Protein AF-A0A1R4GZW0-F1 (afdb_monomer)

Foldseek 3Di:
DPPVVVVVVVVPDPPPDDDDDDDDDDDPDDDDDDDPVPPPPDCPVPPPDPVPDVPPLPQQQADDPVLLVVLVVQCPDPDDDPQLVLLSVLSQCRHPDPNGVVDDLVVSCVVVVHDSVLSSVLSVCCRPPNDVPSRDPDDDDDPDDQQQDPVNLVVLVVVQPDQDPPPDPHDDLVNSQVVCCVVVVGVGDDSVSSVVSVVVVD

Solvent-accessible surface area (backbone atoms only — not comparable to full-atom values): 12896 Å² total; per-residue (Å²): 124,65,67,67,53,53,52,57,57,58,72,72,53,71,92,86,72,87,85,82,85,83,76,94,75,91,82,81,92,76,74,92,85,76,78,82,79,77,74,78,77,66,84,70,69,77,82,72,82,73,86,78,70,90,64,77,76,85,53,80,47,70,67,55,71,69,58,45,54,52,38,50,49,48,63,73,41,91,89,60,58,70,66,35,39,50,39,32,54,50,48,52,35,44,11,60,39,93,92,34,61,55,49,51,57,67,58,53,17,62,75,70,74,45,57,48,69,55,54,52,50,44,39,42,31,34,72,75,66,29,67,67,59,34,39,44,81,78,81,80,74,72,97,61,82,64,90,68,42,74,70,53,46,51,52,51,49,56,54,71,74,46,83,44,60,93,97,46,95,56,81,47,53,58,57,53,33,53,51,38,35,73,74,65,77,36,97,73,66,54,42,67,57,49,49,58,55,59,58,76,77,110

Organism: NCBI:txid360316

pLDDT: mean 75.37, std 20.47, range [31.28, 93.88]

Sequence (202 aa):
MHIELIRAVQALIPIGADVVCLGEGEFDGTSTQSLFKCRITAPINKFHVRDRLTMKKKYIVRLTEDERDYLDGIIHTGKVAAHKRLHAEILLKADISESGGKWQDGQISEAFGISTRTVERVRERLVQEGLEPALNRAKREPARSRVIDGEKEAHLIALACGDAPEGYSRWTLRMLGEHMVELGHVESVSHETIRRALKKTN

Radius of gyration: 34.76 Å; Cα contacts (8 Å, |Δi|>4): 136; chains: 1; bounding box: 49×50×115 Å

Structure (mmCIF, N/CA/C/O backbone):
data_AF-A0A1R4GZW0-F1
#
_entry.id   AF-A0A1R4GZW0-F1
#
loop_
_atom_site.group_PDB
_atom_site.id
_atom_site.type_symbol
_atom_site.label_atom_id
_atom_site.label_alt_id
_atom_site.label_comp_id
_atom_site.label_asym_id
_atom_site.label_entity_id
_atom_site.label_seq_id
_atom_site.pdbx_PDB_ins_code
_atom_site.Cartn_x
_atom_site.Cartn_y
_atom_site.Cartn_z
_atom_site.occupancy
_atom_site.B_iso_or_equiv
_atom_site.auth_seq_id
_atom_site.auth_comp_id
_atom_site.auth_asym_id
_atom_site.auth_atom_id
_atom_site.pdbx_PDB_model_num
ATOM 1 N N . MET A 1 1 ? 8.577 -36.766 -58.364 1.00 44.59 1 MET A N 1
ATOM 2 C CA . MET A 1 1 ? 9.423 -35.713 -57.754 1.00 44.59 1 MET A CA 1
ATOM 3 C C . MET A 1 1 ? 8.651 -34.536 -57.143 1.00 44.59 1 MET A C 1
ATOM 5 O O . MET A 1 1 ? 9.276 -33.725 -56.481 1.00 44.59 1 MET A O 1
ATOM 9 N N . HIS A 1 2 ? 7.322 -34.432 -57.300 1.00 47.38 2 HIS A N 1
ATOM 10 C CA . HIS A 1 2 ? 6.558 -33.279 -56.791 1.00 47.38 2 HIS A CA 1
ATOM 11 C C . HIS A 1 2 ? 6.147 -33.364 -55.306 1.00 47.38 2 HIS A C 1
ATOM 13 O O . HIS A 1 2 ? 6.138 -32.343 -54.629 1.00 47.38 2 HIS A O 1
ATOM 19 N N . ILE A 1 3 ? 5.852 -34.554 -54.768 1.00 49.50 3 ILE A N 1
ATOM 20 C CA . ILE A 1 3 ? 5.356 -34.699 -53.380 1.00 49.50 3 ILE A CA 1
ATOM 21 C C . ILE A 1 3 ? 6.449 -34.406 -52.338 1.00 49.50 3 ILE A C 1
ATOM 23 O O . ILE A 1 3 ? 6.180 -33.762 -51.327 1.00 49.50 3 ILE A O 1
ATOM 27 N N . GLU A 1 4 ? 7.690 -34.813 -52.609 1.00 48.44 4 GLU A N 1
ATOM 28 C CA . GLU A 1 4 ? 8.830 -34.576 -51.710 1.00 48.44 4 GLU A CA 1
ATOM 29 C C . GLU A 1 4 ? 9.204 -33.086 -51.626 1.00 48.44 4 GLU A C 1
ATOM 31 O O . GLU A 1 4 ? 9.576 -32.602 -50.560 1.00 48.44 4 GLU A O 1
ATOM 36 N N . LEU A 1 5 ? 9.012 -32.322 -52.710 1.00 53.41 5 LEU A N 1
ATOM 37 C CA . LEU A 1 5 ? 9.232 -30.873 -52.711 1.00 53.41 5 LEU A CA 1
ATOM 38 C C . LEU A 1 5 ? 8.146 -30.133 -51.909 1.00 53.41 5 LEU A C 1
ATOM 40 O O . LEU A 1 5 ? 8.447 -29.200 -51.171 1.00 53.41 5 LEU A O 1
ATOM 44 N N . ILE A 1 6 ? 6.889 -30.582 -52.004 1.00 55.78 6 ILE A N 1
ATOM 45 C CA . ILE A 1 6 ? 5.766 -30.010 -51.243 1.00 55.78 6 ILE A CA 1
ATOM 46 C C . ILE A 1 6 ? 5.943 -30.275 -49.739 1.00 55.78 6 ILE A C 1
ATOM 48 O O . ILE A 1 6 ? 5.760 -29.363 -48.932 1.00 55.78 6 ILE A O 1
ATOM 52 N N . ARG A 1 7 ? 6.386 -31.482 -49.358 1.00 55.00 7 ARG A N 1
ATOM 53 C CA . ARG A 1 7 ? 6.693 -31.820 -47.958 1.00 55.00 7 ARG A CA 1
ATOM 54 C C . ARG A 1 7 ? 7.879 -31.028 -47.400 1.00 55.00 7 ARG A C 1
ATOM 56 O O . ARG A 1 7 ? 7.817 -30.592 -46.253 1.00 55.00 7 ARG A O 1
ATOM 63 N N . ALA A 1 8 ? 8.919 -30.785 -48.201 1.00 57.62 8 ALA A N 1
ATOM 64 C CA . ALA A 1 8 ? 10.068 -29.973 -47.792 1.00 57.62 8 ALA A CA 1
ATOM 65 C C . ALA A 1 8 ? 9.703 -28.493 -47.569 1.00 57.62 8 ALA A C 1
ATOM 67 O O . ALA A 1 8 ? 10.204 -27.868 -46.637 1.00 57.62 8 ALA A O 1
ATOM 68 N N . VAL A 1 9 ? 8.793 -27.939 -48.378 1.00 59.38 9 VAL A N 1
ATOM 69 C CA . VAL A 1 9 ? 8.317 -26.554 -48.221 1.00 59.38 9 VAL A CA 1
ATOM 70 C C . VAL A 1 9 ? 7.373 -26.414 -47.021 1.00 59.38 9 VAL A C 1
ATOM 72 O O . VAL A 1 9 ? 7.478 -25.434 -46.290 1.00 59.38 9 VAL A O 1
ATOM 75 N N . GLN A 1 10 ? 6.515 -27.403 -46.746 1.00 54.16 10 GLN A N 1
ATOM 76 C CA . GLN A 1 10 ? 5.657 -27.406 -45.549 1.00 54.16 10 GLN A CA 1
ATOM 77 C C . GLN A 1 10 ? 6.447 -27.514 -44.232 1.00 54.16 10 GLN A C 1
ATOM 79 O O . GLN A 1 10 ? 6.000 -26.982 -43.220 1.00 54.16 10 GLN A O 1
ATOM 84 N N . ALA A 1 11 ? 7.634 -28.134 -44.239 1.00 59.44 11 ALA A N 1
ATOM 85 C CA . ALA A 1 11 ? 8.506 -28.244 -43.063 1.00 59.44 11 ALA A CA 1
ATOM 86 C C . ALA A 1 11 ? 9.214 -26.927 -42.669 1.00 59.44 11 ALA A C 1
ATOM 88 O O . ALA A 1 11 ? 9.739 -26.820 -41.563 1.00 59.44 11 ALA A O 1
ATOM 89 N N . LEU A 1 12 ? 9.224 -25.924 -43.556 1.00 56.62 12 LEU A N 1
ATOM 90 C CA . LEU A 1 12 ? 9.828 -24.600 -43.336 1.00 56.62 12 LEU A CA 1
ATOM 91 C C . LEU A 1 12 ? 8.811 -23.529 -42.895 1.00 56.62 12 LEU A C 1
ATOM 93 O O . LEU A 1 12 ? 9.183 -22.374 -42.687 1.00 56.62 12 LEU A O 1
ATOM 97 N N . ILE A 1 13 ? 7.535 -23.897 -42.740 1.00 53.75 13 ILE A N 1
ATOM 98 C CA . ILE A 1 13 ? 6.462 -23.001 -42.299 1.00 53.75 13 ILE A CA 1
ATOM 99 C C . ILE A 1 13 ? 6.294 -23.154 -40.776 1.00 53.75 13 ILE A C 1
ATOM 101 O O . ILE A 1 13 ? 6.096 -24.274 -40.303 1.00 53.75 13 ILE A O 1
ATOM 105 N N . PRO A 1 14 ? 6.366 -22.073 -39.973 1.00 47.56 14 PRO A N 1
ATOM 106 C CA . PRO A 1 14 ? 6.116 -22.166 -38.538 1.00 47.56 14 PRO A CA 1
ATOM 107 C C . PRO A 1 14 ? 4.677 -22.632 -38.271 1.00 47.56 14 PRO A C 1
ATOM 109 O O . PRO A 1 14 ? 3.733 -22.191 -38.928 1.00 47.56 14 PRO A O 1
ATOM 112 N N . ILE A 1 15 ? 4.520 -23.536 -37.299 1.00 48.75 15 ILE A N 1
ATOM 113 C CA . ILE A 1 15 ? 3.239 -24.153 -36.921 1.00 48.75 15 ILE A CA 1
ATOM 114 C C . ILE A 1 15 ? 2.211 -23.048 -36.612 1.00 48.75 15 ILE A C 1
ATOM 116 O O . ILE A 1 15 ? 2.401 -22.281 -35.669 1.00 48.75 15 ILE A O 1
ATOM 120 N N . GLY A 1 16 ? 1.133 -22.975 -37.408 1.00 52.47 16 GLY A N 1
ATOM 121 C CA . GLY A 1 16 ? 0.019 -22.028 -37.231 1.00 52.47 16 GLY A CA 1
ATOM 122 C C . GLY A 1 16 ? -0.302 -21.105 -38.418 1.00 52.47 16 GLY A C 1
ATOM 123 O O . GLY A 1 16 ? -1.161 -20.240 -38.274 1.00 52.47 16 GLY A O 1
ATOM 124 N N . ALA A 1 17 ? 0.360 -21.249 -39.571 1.00 44.84 17 ALA A N 1
ATOM 125 C CA . ALA A 1 17 ? 0.040 -20.477 -40.776 1.00 44.84 17 ALA A CA 1
ATOM 126 C C . ALA A 1 17 ? -0.894 -21.248 -41.730 1.00 44.84 17 ALA A C 1
ATOM 128 O O . ALA A 1 17 ? -0.539 -22.324 -42.209 1.00 44.84 17 ALA A O 1
ATOM 129 N N . ASP A 1 18 ? -2.056 -20.673 -42.050 1.00 40.06 18 ASP A N 1
ATOM 130 C CA . ASP A 1 18 ? -2.954 -21.191 -43.089 1.00 40.06 18 ASP A CA 1
ATOM 131 C C . ASP A 1 18 ? -2.454 -20.792 -44.487 1.00 40.06 18 ASP A C 1
ATOM 133 O O . ASP A 1 18 ? -2.328 -19.608 -44.813 1.00 40.06 18 ASP A O 1
ATOM 137 N N . VAL A 1 19 ? -2.177 -21.788 -45.334 1.00 46.16 19 VAL A N 1
ATOM 138 C CA . VAL A 1 19 ? -1.790 -21.592 -46.739 1.00 46.16 19 VAL A CA 1
ATOM 139 C C . VAL A 1 19 ? -3.031 -21.749 -47.614 1.00 46.16 19 VAL A C 1
ATOM 141 O O . VAL A 1 19 ? -3.503 -22.860 -47.842 1.00 46.16 19 VAL A O 1
ATOM 144 N N . VAL A 1 20 ? -3.562 -20.634 -48.121 1.00 43.12 20 VAL A N 1
ATOM 145 C CA . VAL A 1 20 ? -4.657 -20.641 -49.103 1.00 43.12 20 VAL A CA 1
ATOM 146 C C . VAL A 1 20 ? -4.058 -20.570 -50.509 1.00 43.12 20 VAL A C 1
ATOM 148 O O . VAL A 1 20 ? -3.551 -19.529 -50.927 1.00 43.12 20 VAL A O 1
ATOM 151 N N . CYS A 1 21 ? -4.112 -21.679 -51.249 1.00 42.91 21 CYS A N 1
ATOM 152 C CA . CYS A 1 21 ? -3.752 -21.725 -52.667 1.00 42.91 21 CYS A CA 1
ATOM 153 C C . CYS A 1 21 ? -4.942 -21.234 -53.510 1.00 42.91 21 CYS A C 1
ATOM 155 O O . CYS A 1 21 ? -5.982 -21.888 -53.538 1.00 42.91 21 CYS A O 1
ATOM 157 N N . LEU A 1 22 ? -4.811 -20.093 -54.194 1.00 35.56 22 LEU A N 1
ATOM 158 C CA . LEU A 1 22 ? -5.837 -19.597 -55.118 1.00 35.56 22 LEU A CA 1
ATOM 159 C C . LEU A 1 22 ? -5.540 -20.037 -56.562 1.00 35.56 22 LEU A C 1
ATOM 161 O O . LEU A 1 22 ? -4.594 -19.538 -57.163 1.00 35.56 22 LEU A O 1
ATOM 165 N N . GLY A 1 23 ? -6.412 -20.895 -57.105 1.00 37.62 23 GLY A N 1
ATOM 166 C CA . GLY A 1 23 ? -6.872 -20.846 -58.502 1.00 37.62 23 GLY A CA 1
ATOM 167 C C . GLY A 1 23 ? -6.100 -21.623 -59.577 1.00 37.62 23 GLY A C 1
ATOM 168 O O . GLY A 1 23 ? -5.117 -21.128 -60.113 1.00 37.62 23 GLY A O 1
ATOM 169 N N . GLU A 1 24 ? -6.643 -22.799 -59.912 1.00 47.53 24 GLU A N 1
ATOM 170 C CA . GLU A 1 24 ? -6.937 -23.357 -61.252 1.00 47.53 24 GLU A CA 1
ATOM 171 C C . GLU A 1 24 ? -6.193 -22.733 -62.461 1.00 47.53 24 GLU A C 1
ATOM 173 O O . GLU A 1 24 ? -6.631 -21.736 -63.036 1.00 47.53 24 GLU A O 1
ATOM 178 N N . GLY A 1 25 ? -5.100 -23.361 -62.901 1.00 40.06 25 GLY A N 1
ATOM 179 C CA . GLY A 1 25 ? -4.426 -23.032 -64.160 1.00 40.06 25 GLY A CA 1
ATOM 180 C C . GLY A 1 25 ? -3.478 -24.150 -64.595 1.00 40.06 25 GLY A C 1
ATOM 181 O O . GLY A 1 25 ? -2.558 -24.509 -63.862 1.00 40.06 25 GLY A O 1
ATOM 182 N N . GLU A 1 26 ? -3.738 -24.723 -65.768 1.00 42.97 26 GLU A N 1
ATOM 183 C CA . GLU A 1 26 ? -2.950 -25.778 -66.414 1.00 42.97 26 GLU A CA 1
ATOM 184 C C . GLU A 1 26 ? -1.593 -25.212 -66.885 1.00 42.97 26 GLU A C 1
ATOM 186 O O . GLU A 1 26 ? -1.539 -24.126 -67.457 1.00 42.97 26 GLU A O 1
ATOM 191 N N . PHE A 1 27 ? -0.492 -25.905 -66.564 1.00 39.59 27 PHE A N 1
ATOM 192 C CA . PHE A 1 27 ? 0.885 -25.403 -66.691 1.00 39.59 27 PHE A CA 1
ATOM 193 C C . PHE A 1 27 ? 1.633 -26.123 -67.825 1.00 39.59 27 PHE A C 1
ATOM 195 O O . PHE A 1 27 ? 2.105 -27.248 -67.661 1.00 39.59 27 PHE A O 1
ATOM 202 N N . ASP A 1 28 ? 1.775 -25.466 -68.973 1.00 40.00 28 ASP A N 1
ATOM 203 C CA . ASP A 1 28 ? 2.450 -25.937 -70.183 1.00 40.00 28 ASP A CA 1
ATOM 204 C C . ASP A 1 28 ? 3.934 -25.518 -70.219 1.00 40.00 28 ASP A C 1
ATOM 206 O O . ASP A 1 28 ? 4.371 -24.670 -70.988 1.00 40.00 28 ASP A O 1
ATOM 210 N N . GLY A 1 29 ? 4.727 -26.149 -69.348 1.00 47.94 29 GLY A N 1
ATOM 211 C CA . GLY A 1 29 ? 6.093 -26.644 -69.605 1.00 47.94 29 GLY A CA 1
ATOM 212 C C . GLY A 1 29 ? 7.240 -25.741 -70.101 1.00 47.94 29 GLY A C 1
ATOM 213 O O . GLY A 1 29 ? 8.376 -26.210 -70.078 1.00 47.94 29 GLY A O 1
ATOM 214 N N . THR A 1 30 ? 7.043 -24.494 -70.529 1.00 44.41 30 THR A N 1
ATOM 215 C CA . THR A 1 30 ? 8.100 -23.720 -71.213 1.00 44.41 30 THR A CA 1
ATOM 216 C C . THR A 1 30 ? 8.032 -22.226 -70.915 1.00 44.41 30 THR A C 1
ATOM 218 O O . THR A 1 30 ? 7.799 -21.413 -71.800 1.00 44.41 30 THR A O 1
ATOM 221 N N . SER A 1 31 ? 8.275 -21.832 -69.664 1.00 34.69 31 SER A N 1
ATOM 222 C CA . SER A 1 31 ? 8.788 -20.485 -69.377 1.00 34.69 31 SER A CA 1
ATOM 223 C C . SER A 1 31 ? 9.378 -20.412 -67.969 1.00 34.69 31 SER A C 1
ATOM 225 O O . SER A 1 31 ? 8.716 -20.096 -66.981 1.00 34.69 31 SER A O 1
ATOM 227 N N . THR A 1 32 ? 10.659 -20.747 -67.848 1.00 45.59 32 THR A N 1
ATOM 228 C CA . THR A 1 32 ? 11.466 -20.349 -66.694 1.00 45.59 32 THR A CA 1
ATOM 229 C C . THR A 1 32 ? 11.703 -18.846 -66.774 1.00 45.59 32 THR A C 1
ATOM 231 O O . THR A 1 32 ? 12.353 -18.398 -67.711 1.00 45.59 32 THR 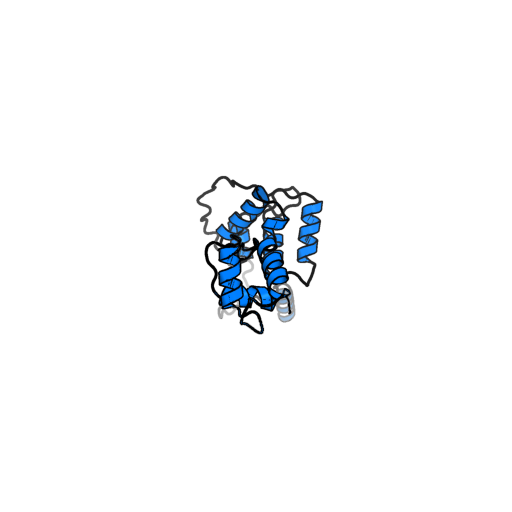A O 1
ATOM 234 N N . GLN A 1 33 ? 11.251 -18.118 -65.748 1.00 44.16 33 GLN A N 1
ATOM 235 C CA . GLN A 1 33 ? 11.415 -16.672 -65.502 1.00 44.16 33 GLN A CA 1
ATOM 236 C C . GLN A 1 33 ? 10.207 -15.797 -65.873 1.00 44.16 33 GLN A C 1
ATOM 238 O O . GLN A 1 33 ? 10.247 -14.964 -66.768 1.00 44.16 33 GLN A O 1
ATOM 243 N N . SER A 1 34 ? 9.156 -15.891 -65.059 1.00 34.88 34 SER A N 1
ATOM 244 C CA . SER A 1 34 ? 8.267 -14.756 -64.799 1.00 34.88 34 SER A CA 1
ATOM 245 C C . SER A 1 34 ? 7.711 -14.867 -63.379 1.00 34.88 34 SER A C 1
ATOM 247 O O . SER A 1 34 ? 6.684 -15.479 -63.120 1.00 34.88 34 SER A O 1
ATOM 249 N N . LEU A 1 35 ? 8.515 -14.361 -62.441 1.00 37.03 35 LEU A N 1
ATOM 250 C CA . LEU A 1 35 ? 8.145 -13.811 -61.136 1.00 37.03 35 LEU A CA 1
ATOM 251 C C . LEU A 1 35 ? 6.764 -14.229 -60.586 1.00 37.03 35 LEU A C 1
ATOM 253 O O . LEU A 1 35 ? 5.789 -13.484 -60.696 1.00 37.03 35 LEU A O 1
ATOM 257 N N . PHE A 1 36 ? 6.719 -15.347 -59.849 1.00 32.38 36 PHE A N 1
ATOM 258 C CA . PHE A 1 36 ? 5.750 -15.506 -58.765 1.00 32.38 36 PHE A CA 1
ATOM 259 C C . PHE A 1 36 ? 5.951 -14.333 -57.810 1.00 32.38 36 PHE A C 1
ATOM 261 O O . PHE A 1 36 ? 6.873 -14.304 -56.994 1.00 32.38 36 PHE A O 1
ATOM 268 N N . LYS A 1 37 ? 5.096 -13.324 -57.936 1.00 34.28 37 LYS A N 1
ATOM 269 C CA . LYS A 1 37 ? 5.017 -12.208 -57.004 1.00 34.28 37 LYS A CA 1
ATOM 270 C C . LYS A 1 37 ? 4.337 -12.738 -55.744 1.00 34.28 37 LYS A C 1
ATOM 272 O O . LYS A 1 37 ? 3.174 -12.453 -55.485 1.00 34.28 37 LYS A O 1
ATOM 277 N N . CYS A 1 38 ? 5.054 -13.571 -54.990 1.00 31.28 38 CYS A N 1
ATOM 278 C CA . CYS A 1 38 ? 4.623 -14.018 -53.679 1.00 31.28 38 CYS A CA 1
ATOM 279 C C . CYS A 1 38 ? 4.660 -12.792 -52.769 1.00 31.28 38 CYS A C 1
ATOM 281 O O . CYS A 1 38 ? 5.695 -12.396 -52.231 1.00 31.28 38 CYS A O 1
ATOM 283 N N . ARG A 1 39 ? 3.520 -12.110 -52.686 1.00 32.88 39 ARG A N 1
ATOM 284 C CA . ARG A 1 39 ? 3.308 -11.044 -51.726 1.00 32.88 39 ARG A CA 1
ATOM 285 C C . ARG A 1 39 ? 3.106 -11.741 -50.391 1.00 32.88 39 ARG A C 1
ATOM 287 O O . ARG A 1 39 ? 1.984 -12.062 -50.022 1.00 32.88 39 ARG A O 1
ATOM 294 N N . ILE A 1 40 ? 4.203 -11.980 -49.679 1.00 33.53 40 ILE A N 1
ATOM 295 C CA . ILE A 1 40 ? 4.153 -12.187 -48.237 1.00 33.53 40 ILE A CA 1
ATOM 296 C C . ILE A 1 40 ? 3.597 -10.877 -47.681 1.00 33.53 40 ILE A C 1
ATOM 298 O O . ILE A 1 40 ? 4.325 -9.912 -47.450 1.00 33.53 40 ILE A O 1
ATOM 302 N N . THR A 1 41 ? 2.277 -10.782 -47.547 1.00 39.56 41 THR A N 1
ATOM 303 C CA . THR A 1 41 ? 1.681 -9.791 -46.665 1.00 39.56 41 THR A CA 1
ATOM 304 C C . THR A 1 41 ? 2.003 -10.265 -45.264 1.00 39.56 41 THR A C 1
ATOM 306 O O . THR A 1 41 ? 1.235 -10.997 -44.646 1.00 39.56 41 THR A O 1
ATOM 309 N N . ALA A 1 42 ? 3.182 -9.876 -44.779 1.00 35.53 42 ALA A N 1
ATOM 310 C CA . ALA A 1 42 ? 3.422 -9.830 -43.354 1.00 35.53 42 ALA A CA 1
ATOM 311 C C . ALA A 1 42 ? 2.234 -9.089 -42.721 1.00 35.53 42 ALA A C 1
ATOM 313 O O . ALA A 1 42 ? 1.795 -8.073 -43.285 1.00 35.53 42 ALA A O 1
ATOM 314 N N . PRO A 1 43 ? 1.721 -9.507 -41.554 1.00 35.19 43 PRO A N 1
ATOM 315 C CA . PRO A 1 43 ? 1.104 -8.540 -40.679 1.00 35.19 43 PRO A CA 1
ATOM 316 C C . PRO A 1 43 ? 2.228 -7.578 -40.284 1.00 35.19 43 PRO A C 1
ATOM 318 O O . PRO A 1 43 ? 2.917 -7.752 -39.283 1.00 35.19 43 PRO A O 1
ATOM 321 N N . ILE A 1 44 ? 2.444 -6.558 -41.119 1.00 41.16 44 ILE A N 1
ATOM 322 C CA . ILE A 1 44 ? 2.976 -5.277 -40.686 1.00 41.16 44 ILE A CA 1
ATOM 323 C C . ILE A 1 44 ? 1.928 -4.827 -39.682 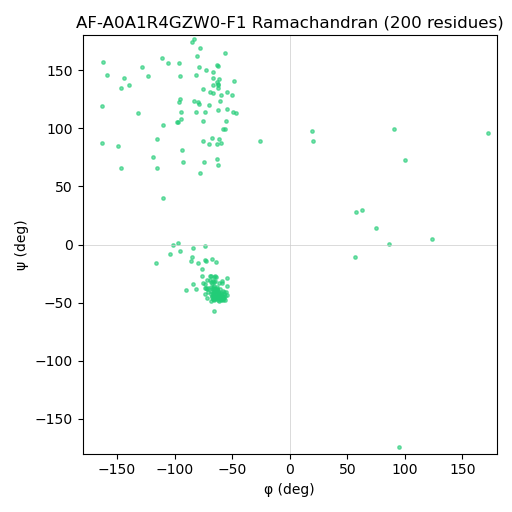1.00 41.16 44 ILE A C 1
ATOM 325 O O . ILE A 1 44 ? 0.910 -4.238 -40.053 1.00 41.16 44 ILE A O 1
ATOM 329 N N . ASN A 1 45 ? 2.123 -5.253 -38.432 1.00 39.59 45 ASN A N 1
ATOM 330 C CA . ASN A 1 45 ? 1.329 -4.831 -37.304 1.00 39.59 45 ASN A CA 1
ATOM 331 C C . ASN A 1 45 ? 1.307 -3.314 -37.416 1.00 39.59 45 ASN A C 1
ATOM 333 O O . ASN A 1 45 ? 2.374 -2.697 -37.475 1.00 39.59 45 ASN A O 1
ATOM 337 N N . LYS A 1 46 ? 0.118 -2.762 -37.678 1.00 36.81 46 LYS A N 1
ATOM 338 C CA . LYS A 1 46 ? -0.050 -1.391 -38.148 1.00 36.81 46 LYS A CA 1
ATOM 339 C C . LYS A 1 46 ? 0.587 -0.486 -37.114 1.00 36.81 46 LYS A C 1
ATOM 341 O O . LYS A 1 46 ? -0.013 -0.154 -36.099 1.00 36.81 46 LYS A O 1
ATOM 346 N N . PHE A 1 47 ? 1.803 -0.077 -37.442 1.00 39.34 47 PHE A N 1
ATOM 347 C CA . PHE A 1 47 ? 2.545 1.010 -36.861 1.00 39.34 47 PHE A CA 1
ATOM 348 C C . PHE A 1 47 ? 1.743 2.276 -37.167 1.00 39.34 47 PHE A C 1
ATOM 350 O O . PHE A 1 47 ? 2.045 3.037 -38.081 1.00 39.34 47 PHE A O 1
ATOM 357 N N . HIS A 1 48 ? 0.626 2.458 -36.465 1.00 38.47 48 HIS A N 1
ATOM 358 C CA . HIS A 1 48 ? -0.087 3.714 -36.446 1.00 38.47 48 HIS A CA 1
ATOM 359 C C . HIS A 1 48 ? 0.426 4.481 -35.244 1.00 38.47 48 HIS A C 1
ATOM 361 O O . HIS A 1 48 ? -0.149 4.483 -34.159 1.00 38.47 48 HIS A O 1
ATOM 367 N N . VAL A 1 49 ? 1.580 5.088 -35.507 1.00 40.34 49 VAL A N 1
ATOM 368 C CA . VAL A 1 49 ? 2.142 6.280 -34.887 1.00 40.34 49 VAL A CA 1
ATOM 369 C C . VAL A 1 49 ? 1.030 7.167 -34.315 1.00 40.34 49 VAL A C 1
ATOM 371 O O . VAL A 1 49 ? 0.518 8.083 -34.954 1.00 40.34 49 VAL A O 1
ATOM 374 N N . ARG A 1 50 ? 0.673 6.906 -33.061 1.00 37.66 50 ARG A N 1
ATOM 375 C CA . ARG A 1 50 ? 0.292 7.947 -32.109 1.00 37.66 50 ARG A CA 1
ATOM 376 C C . ARG A 1 50 ? 1.378 8.072 -31.054 1.00 37.66 50 ARG A C 1
ATOM 378 O O . ARG A 1 50 ? 1.099 8.332 -29.893 1.00 37.66 50 ARG A O 1
ATOM 385 N N . ASP A 1 51 ? 2.629 7.988 -31.494 1.00 46.03 51 ASP A N 1
ATOM 386 C CA . ASP A 1 51 ? 3.738 8.615 -30.787 1.00 46.03 51 ASP A CA 1
ATOM 387 C C . ASP A 1 51 ? 3.702 10.119 -31.107 1.00 46.03 51 ASP A C 1
ATOM 389 O O . ASP A 1 51 ? 4.536 10.694 -31.801 1.00 46.03 51 ASP A O 1
ATOM 393 N N . ARG A 1 52 ? 2.599 10.756 -30.710 1.00 42.28 52 ARG A N 1
ATOM 394 C CA . ARG A 1 52 ? 2.462 12.206 -30.696 1.00 42.28 52 ARG A CA 1
ATOM 395 C C . ARG A 1 52 ? 2.209 12.576 -29.257 1.00 42.28 52 ARG A C 1
ATOM 397 O O . ARG A 1 52 ? 1.075 12.801 -28.858 1.00 42.28 52 ARG A O 1
ATOM 404 N N . LEU A 1 53 ? 3.296 12.513 -28.505 1.00 46.03 53 LEU A N 1
ATOM 405 C CA . LEU A 1 53 ? 3.766 13.495 -27.542 1.00 46.03 53 LEU A CA 1
ATOM 406 C C . LEU A 1 53 ? 4.945 12.810 -26.850 1.00 46.03 53 LEU A C 1
ATOM 408 O O . LEU A 1 53 ? 4.763 12.065 -25.891 1.00 46.03 53 LEU A O 1
ATOM 412 N N . THR A 1 54 ? 6.162 13.084 -27.320 1.00 50.72 54 THR A N 1
ATOM 413 C CA . THR A 1 54 ? 7.380 12.951 -26.514 1.00 50.72 54 THR A CA 1
ATOM 414 C C . THR A 1 54 ? 7.274 13.924 -25.338 1.00 50.72 54 THR A C 1
ATOM 416 O O . THR A 1 54 ? 7.948 14.950 -25.270 1.00 50.72 54 THR A O 1
ATOM 419 N N . MET A 1 55 ? 6.355 13.638 -24.419 1.00 55.41 55 MET A N 1
ATOM 420 C CA . MET A 1 55 ? 6.333 14.215 -23.096 1.00 55.41 55 MET A CA 1
ATOM 421 C C . MET A 1 55 ? 7.626 13.747 -22.461 1.00 55.41 55 MET A C 1
ATOM 423 O O . MET A 1 55 ? 7.861 12.547 -22.311 1.00 55.41 55 MET A O 1
ATOM 427 N N . LYS A 1 56 ? 8.505 14.702 -22.159 1.00 60.12 56 LYS A N 1
ATOM 428 C CA . LYS A 1 56 ? 9.751 14.441 -21.450 1.00 60.12 56 LYS A CA 1
ATOM 429 C C . LYS A 1 56 ? 9.420 13.550 -20.252 1.00 60.12 56 LYS A C 1
ATOM 431 O O . LYS A 1 56 ? 8.683 13.964 -19.357 1.00 60.12 56 LYS A O 1
ATOM 436 N N . LYS A 1 57 ? 9.911 12.307 -20.279 1.00 66.88 57 LYS A N 1
ATOM 437 C CA . LYS A 1 57 ? 9.684 11.312 -19.226 1.00 66.88 57 LYS A CA 1
ATOM 438 C C . LYS A 1 57 ? 10.137 11.927 -17.896 1.00 66.88 57 LYS A C 1
ATOM 440 O O . LYS A 1 57 ? 11.333 12.076 -17.674 1.00 66.88 57 LYS A O 1
ATOM 445 N N . LYS A 1 58 ? 9.185 12.307 -17.035 1.00 74.38 58 LYS A N 1
ATOM 446 C CA . LYS A 1 58 ? 9.478 12.982 -15.758 1.00 74.38 58 LYS A CA 1
ATOM 447 C C . LYS A 1 58 ? 10.186 12.049 -14.766 1.00 74.38 58 LYS A C 1
ATOM 449 O O . LYS A 1 58 ? 11.075 12.492 -14.054 1.00 74.38 58 LYS A O 1
ATOM 454 N N . TYR A 1 59 ? 9.822 10.764 -14.762 1.00 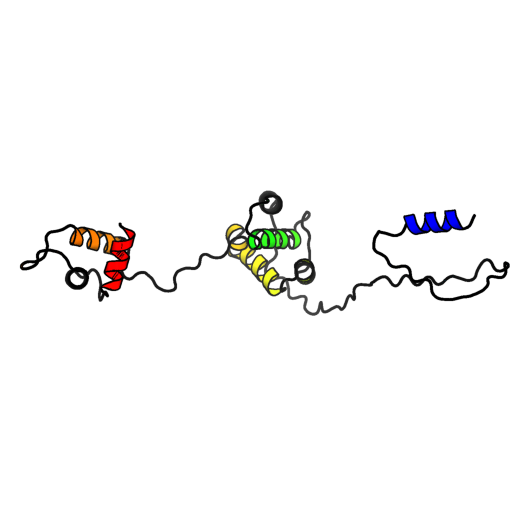82.50 59 TYR A N 1
ATOM 455 C CA . TYR A 1 59 ? 10.305 9.765 -13.800 1.00 82.50 59 TYR A CA 1
ATOM 456 C C . TYR A 1 59 ? 11.139 8.680 -14.490 1.00 82.50 59 TYR A C 1
ATOM 458 O O . TYR A 1 59 ? 10.591 7.707 -15.001 1.00 82.50 59 TYR A O 1
ATOM 466 N N . ILE A 1 60 ? 12.456 8.855 -14.582 1.00 84.31 60 ILE A N 1
ATOM 467 C CA . ILE A 1 60 ? 13.359 7.892 -15.236 1.00 84.31 60 ILE A CA 1
ATOM 468 C C . ILE A 1 60 ? 13.653 6.735 -14.274 1.00 84.31 60 ILE A C 1
ATOM 470 O O . ILE A 1 60 ? 14.147 6.968 -13.178 1.00 84.31 60 ILE A O 1
ATOM 474 N N . VAL A 1 61 ? 13.359 5.503 -14.698 1.00 86.44 61 VAL A N 1
ATOM 475 C CA . VAL A 1 61 ? 13.692 4.291 -13.938 1.00 86.44 61 VAL A CA 1
ATOM 476 C C . VAL A 1 61 ? 15.135 3.906 -14.231 1.00 86.44 61 VAL A C 1
ATOM 478 O O . VAL A 1 61 ? 15.508 3.733 -15.395 1.00 86.44 61 VAL A O 1
ATOM 481 N N . ARG A 1 62 ? 15.934 3.803 -13.172 1.00 89.12 62 ARG A N 1
ATOM 482 C CA . ARG A 1 62 ? 17.278 3.228 -13.180 1.00 89.12 62 ARG A CA 1
ATOM 483 C C . ARG A 1 62 ? 17.341 2.257 -12.018 1.00 89.12 62 ARG A C 1
ATOM 485 O O . ARG A 1 62 ? 17.233 2.709 -10.884 1.00 89.12 62 ARG A O 1
ATOM 492 N N . LEU A 1 63 ? 17.458 0.974 -12.322 1.00 88.50 63 LEU A N 1
ATOM 493 C CA . LEU A 1 63 ? 17.592 -0.069 -11.310 1.00 88.50 63 LEU A CA 1
ATOM 494 C C . LEU A 1 63 ? 19.068 -0.401 -11.092 1.00 88.50 63 LEU A C 1
ATOM 496 O O . LEU A 1 63 ? 19.855 -0.368 -12.045 1.00 88.50 63 LEU A O 1
ATOM 500 N N . THR A 1 64 ? 19.438 -0.725 -9.856 1.00 89.94 64 THR A N 1
ATOM 501 C CA . THR A 1 64 ? 20.728 -1.366 -9.559 1.00 89.94 64 THR A CA 1
ATOM 502 C C . THR A 1 64 ? 20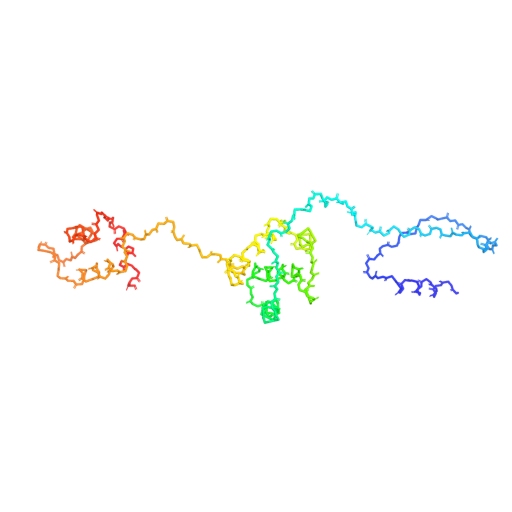.684 -2.863 -9.896 1.00 89.94 64 THR A C 1
ATOM 504 O O . THR A 1 64 ? 19.618 -3.420 -10.170 1.00 89.94 64 THR A O 1
ATOM 507 N N . GLU A 1 65 ? 21.846 -3.524 -9.891 1.00 88.94 65 GLU A N 1
ATOM 508 C CA . GLU A 1 65 ? 21.944 -4.985 -10.055 1.00 88.94 65 GLU A CA 1
ATOM 509 C C . GLU A 1 65 ? 21.135 -5.712 -8.962 1.00 88.94 65 GLU A C 1
ATOM 511 O O . GLU A 1 65 ? 20.275 -6.529 -9.273 1.00 88.94 65 GLU A O 1
ATOM 516 N N . ASP A 1 66 ? 21.302 -5.313 -7.695 1.00 89.81 66 ASP A N 1
ATOM 517 C CA . ASP A 1 66 ? 20.598 -5.923 -6.556 1.00 89.81 66 ASP A CA 1
ATOM 518 C C . ASP A 1 66 ? 19.068 -5.772 -6.657 1.00 89.81 66 ASP A C 1
ATOM 520 O O . ASP A 1 66 ? 18.307 -6.700 -6.371 1.00 89.81 66 ASP A O 1
ATOM 524 N N . GLU A 1 67 ? 18.590 -4.593 -7.072 1.00 90.19 67 GLU A N 1
ATOM 525 C CA . GLU A 1 67 ? 17.156 -4.336 -7.245 1.00 90.19 67 GLU A CA 1
ATOM 526 C C . GLU A 1 67 ? 16.572 -5.187 -8.371 1.00 90.19 67 GLU A C 1
ATOM 528 O O . GLU A 1 67 ? 15.450 -5.684 -8.270 1.00 90.19 67 GLU A O 1
ATOM 533 N N . ARG A 1 68 ? 17.334 -5.371 -9.448 1.00 90.44 68 ARG A N 1
ATOM 534 C CA . ARG A 1 68 ? 16.950 -6.216 -10.572 1.00 90.44 68 ARG A CA 1
ATOM 535 C C . ARG A 1 68 ? 16.866 -7.678 -10.167 1.00 90.44 68 ARG A C 1
ATOM 537 O O . ARG A 1 68 ? 15.854 -8.300 -10.479 1.00 90.44 68 ARG A O 1
ATOM 544 N N . ASP A 1 69 ? 17.865 -8.198 -9.465 1.00 91.50 69 ASP A N 1
ATOM 545 C CA . ASP A 1 69 ? 17.869 -9.583 -8.988 1.00 91.50 69 ASP A CA 1
ATOM 546 C C . ASP A 1 69 ? 16.690 -9.844 -8.047 1.00 91.50 69 ASP A C 1
ATOM 548 O O . ASP A 1 69 ? 16.022 -10.876 -8.129 1.00 91.50 69 ASP A O 1
ATOM 552 N N . TYR A 1 70 ? 16.353 -8.867 -7.202 1.00 91.94 70 TYR A N 1
ATOM 553 C CA . TYR A 1 70 ? 15.160 -8.936 -6.365 1.00 91.94 70 TYR A CA 1
ATOM 554 C C . TYR A 1 70 ? 13.861 -8.993 -7.188 1.00 91.94 70 TYR A C 1
ATOM 556 O O . TYR 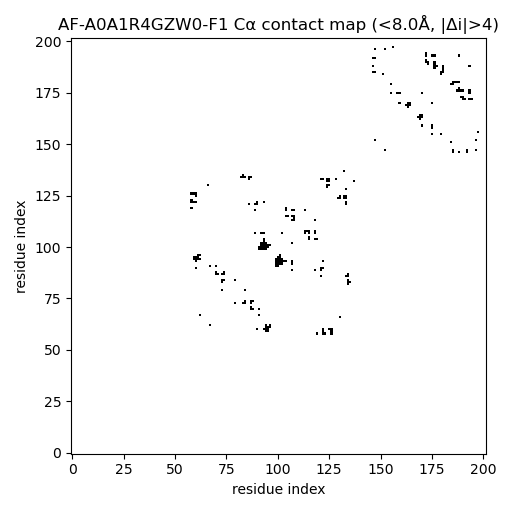A 1 70 ? 12.989 -9.826 -6.918 1.00 91.94 70 TYR A O 1
ATOM 564 N N . LEU A 1 71 ? 13.715 -8.139 -8.208 1.00 92.25 71 LEU A N 1
ATOM 565 C CA . LEU A 1 71 ? 12.545 -8.152 -9.094 1.00 92.25 71 LEU A CA 1
ATOM 566 C C . LEU A 1 71 ? 12.447 -9.446 -9.907 1.00 92.25 71 LEU A C 1
ATOM 568 O O . LEU A 1 71 ? 11.352 -9.988 -10.071 1.00 92.25 71 LEU A O 1
ATOM 572 N N . ASP A 1 72 ? 13.575 -9.955 -10.387 1.00 91.50 72 ASP A N 1
ATOM 573 C CA . ASP A 1 72 ? 13.653 -11.210 -11.125 1.00 91.50 72 ASP A CA 1
ATOM 574 C C . ASP A 1 72 ? 13.288 -12.400 -10.223 1.00 91.50 72 ASP A C 1
ATOM 576 O O . ASP A 1 72 ? 12.467 -13.246 -10.592 1.00 91.50 72 ASP A O 1
ATOM 580 N N . GLY A 1 73 ? 13.755 -12.390 -8.972 1.00 92.00 73 GLY A N 1
ATOM 581 C CA . GLY A 1 73 ? 13.349 -13.345 -7.945 1.00 92.00 73 GLY A CA 1
ATOM 582 C C . GLY A 1 73 ? 11.837 -13.347 -7.697 1.00 92.00 73 GLY A C 1
ATOM 583 O O . GLY A 1 73 ? 11.232 -14.415 -7.567 1.00 92.00 73 GLY A O 1
ATOM 584 N N . ILE A 1 74 ? 11.184 -12.178 -7.697 1.00 91.19 74 ILE A N 1
ATOM 585 C CA . ILE A 1 74 ? 9.717 -12.071 -7.569 1.00 91.19 74 ILE A CA 1
ATOM 586 C C . ILE A 1 74 ? 9.001 -12.738 -8.749 1.00 91.19 74 ILE A C 1
ATOM 588 O O . ILE A 1 74 ? 7.972 -13.383 -8.544 1.00 91.19 74 ILE A O 1
ATOM 592 N N . ILE A 1 75 ? 9.518 -12.594 -9.971 1.00 90.31 75 ILE A N 1
ATOM 593 C CA . ILE A 1 75 ? 8.901 -13.149 -11.186 1.00 90.31 75 ILE A CA 1
ATOM 594 C C . ILE A 1 75 ? 9.020 -14.674 -11.219 1.00 90.31 75 ILE A C 1
ATOM 596 O O . ILE A 1 75 ? 8.052 -15.360 -11.563 1.00 90.31 75 ILE A O 1
ATOM 600 N N . HIS A 1 76 ? 10.179 -15.200 -10.822 1.00 89.00 76 HIS A N 1
ATOM 601 C CA . HIS A 1 76 ? 10.444 -16.638 -10.766 1.00 89.00 76 HIS A CA 1
ATOM 602 C C . HIS A 1 76 ? 9.779 -17.323 -9.564 1.00 89.00 76 HIS A C 1
ATOM 604 O O . HIS A 1 76 ? 9.521 -18.529 -9.589 1.00 89.00 76 HIS A O 1
ATOM 610 N N . THR A 1 77 ? 9.427 -16.567 -8.522 1.00 89.12 77 THR A N 1
ATOM 611 C CA . THR A 1 77 ? 8.692 -17.094 -7.371 1.00 89.12 77 THR A CA 1
ATOM 612 C C . THR A 1 77 ? 7.226 -17.347 -7.736 1.00 89.12 77 THR A C 1
ATOM 614 O O . THR A 1 77 ? 6.439 -16.428 -7.946 1.00 89.12 77 THR A O 1
ATOM 617 N N . GLY A 1 78 ? 6.801 -18.614 -7.735 1.00 79.31 78 GLY A N 1
ATOM 618 C CA . GLY A 1 78 ? 5.436 -18.999 -8.126 1.00 79.31 78 GLY A CA 1
ATOM 619 C C . GLY A 1 78 ? 4.306 -18.547 -7.182 1.00 79.31 78 GLY A C 1
ATOM 620 O O . GLY A 1 78 ? 3.138 -18.625 -7.554 1.00 79.31 78 GLY A O 1
ATOM 621 N N . LYS A 1 79 ? 4.615 -18.075 -5.966 1.00 86.81 79 LYS A N 1
ATOM 622 C CA . LYS A 1 79 ? 3.630 -17.665 -4.944 1.00 86.81 79 LYS A CA 1
ATOM 623 C C . LYS A 1 79 ? 3.711 -16.165 -4.640 1.00 86.81 79 LYS A C 1
ATOM 625 O O . LYS A 1 79 ? 4.060 -15.772 -3.530 1.00 86.81 79 LYS A O 1
ATOM 630 N N . VAL A 1 80 ? 3.373 -15.322 -5.613 1.00 89.44 80 VAL A N 1
ATOM 631 C CA . VAL A 1 80 ? 3.315 -13.859 -5.443 1.00 89.44 80 VAL A CA 1
ATOM 632 C C . VAL A 1 80 ? 1.979 -13.296 -5.921 1.00 89.44 80 VAL A C 1
ATOM 634 O O . VAL A 1 80 ? 1.316 -13.864 -6.788 1.00 89.44 80 VAL A O 1
ATOM 637 N N . ALA A 1 81 ? 1.562 -12.164 -5.352 1.00 90.06 81 ALA A N 1
ATOM 638 C CA . ALA A 1 81 ? 0.358 -11.477 -5.807 1.00 90.06 81 ALA A CA 1
ATOM 639 C C . ALA A 1 81 ? 0.516 -11.019 -7.268 1.00 90.06 81 ALA A C 1
ATOM 641 O O . ALA A 1 81 ? 1.544 -10.448 -7.631 1.00 90.06 81 ALA A O 1
ATOM 642 N N . ALA A 1 82 ? -0.526 -11.196 -8.088 1.00 90.38 82 ALA A N 1
ATOM 643 C CA . ALA A 1 82 ? -0.474 -10.890 -9.522 1.00 90.38 82 ALA A CA 1
ATOM 644 C C . ALA A 1 82 ? -0.049 -9.440 -9.823 1.00 90.38 82 ALA A C 1
ATOM 646 O O . ALA A 1 82 ? 0.774 -9.210 -10.702 1.00 90.38 82 ALA A O 1
ATOM 647 N N . HIS A 1 83 ? -0.541 -8.462 -9.051 1.00 90.38 83 HIS A N 1
ATOM 648 C CA . HIS A 1 83 ? -0.147 -7.058 -9.225 1.00 90.38 83 HIS A CA 1
ATOM 649 C C . HIS A 1 83 ? 1.332 -6.815 -8.901 1.00 90.38 83 HIS A C 1
ATOM 651 O O . HIS A 1 83 ? 1.969 -6.005 -9.563 1.00 90.38 83 HIS A O 1
ATOM 657 N N . LYS A 1 84 ? 1.882 -7.526 -7.907 1.00 92.25 84 LYS A N 1
ATOM 658 C CA . LYS A 1 84 ? 3.282 -7.389 -7.495 1.00 92.25 84 LYS A CA 1
ATOM 659 C C . LYS A 1 84 ? 4.210 -7.903 -8.593 1.00 92.25 84 LYS A C 1
ATOM 661 O O . LYS A 1 84 ? 5.162 -7.220 -8.952 1.00 92.25 84 LYS A O 1
ATOM 666 N N . ARG A 1 85 ? 3.873 -9.055 -9.181 1.00 93.25 85 ARG A N 1
ATOM 667 C CA . ARG A 1 85 ? 4.582 -9.602 -10.345 1.00 93.25 85 ARG A CA 1
ATOM 668 C C . ARG A 1 85 ? 4.489 -8.677 -11.557 1.00 93.25 85 ARG A C 1
ATOM 670 O O . ARG A 1 85 ? 5.512 -8.349 -12.141 1.00 93.25 85 ARG A O 1
ATOM 677 N N . LEU A 1 86 ? 3.289 -8.194 -11.876 1.00 92.56 86 LEU A N 1
ATOM 678 C CA . LEU A 1 86 ? 3.078 -7.257 -12.979 1.00 92.56 86 LEU A CA 1
ATOM 679 C C . LEU A 1 86 ? 3.909 -5.976 -12.805 1.00 92.56 86 LEU A C 1
ATOM 681 O O . LEU A 1 86 ? 4.532 -5.506 -13.749 1.00 92.56 86 LEU A O 1
ATOM 685 N N . HIS A 1 87 ? 3.934 -5.398 -11.602 1.00 93.88 87 HIS A N 1
ATOM 686 C CA . HIS A 1 87 ? 4.733 -4.202 -11.333 1.00 93.88 87 HIS A CA 1
ATOM 687 C C . HIS A 1 87 ? 6.233 -4.479 -11.476 1.00 93.88 87 HIS A C 1
ATOM 689 O O . HIS A 1 87 ? 6.935 -3.649 -12.048 1.00 93.88 87 HIS A O 1
ATOM 695 N N . ALA A 1 88 ? 6.714 -5.643 -11.029 1.00 93.69 88 ALA A N 1
ATOM 696 C CA . ALA A 1 88 ? 8.100 -6.054 -11.238 1.00 93.69 88 ALA A CA 1
ATOM 697 C C . ALA A 1 88 ? 8.444 -6.166 -12.734 1.00 93.69 88 ALA A C 1
ATOM 699 O O . ALA A 1 88 ? 9.433 -5.590 -13.185 1.00 93.69 88 ALA A O 1
ATOM 700 N N . GLU A 1 89 ? 7.585 -6.813 -13.523 1.00 92.94 89 GLU A N 1
ATOM 701 C CA . GLU A 1 89 ? 7.754 -6.947 -14.975 1.00 92.94 89 GLU A CA 1
ATOM 702 C C . GLU A 1 89 ? 7.748 -5.577 -15.680 1.00 92.94 89 GLU A C 1
ATOM 704 O O . GLU A 1 89 ? 8.605 -5.309 -16.525 1.00 92.94 89 GLU A O 1
ATOM 709 N N . ILE A 1 90 ? 6.843 -4.670 -15.293 1.00 93.19 90 ILE A N 1
ATOM 710 C CA . ILE A 1 90 ? 6.806 -3.290 -15.803 1.00 93.19 90 ILE A CA 1
ATOM 711 C C . ILE A 1 90 ? 8.125 -2.568 -15.514 1.00 93.19 90 ILE A C 1
ATOM 713 O O . ILE A 1 90 ? 8.665 -1.922 -16.412 1.00 93.19 90 ILE A O 1
ATOM 717 N N . LEU A 1 91 ? 8.642 -2.661 -14.286 1.00 92.94 91 LEU A N 1
ATOM 718 C CA . LEU A 1 91 ? 9.868 -1.972 -13.881 1.00 92.94 91 LEU A CA 1
ATOM 719 C C . LEU A 1 91 ? 11.097 -2.497 -14.629 1.00 92.94 91 LEU A C 1
ATOM 721 O O . LEU A 1 91 ? 11.869 -1.688 -15.138 1.00 92.94 91 LEU A O 1
ATOM 725 N N . LEU A 1 92 ? 11.232 -3.816 -14.794 1.00 92.81 92 LEU A N 1
ATOM 726 C CA . LEU A 1 92 ? 12.326 -4.417 -15.568 1.00 92.81 92 LEU A CA 1
ATOM 727 C C . LEU A 1 92 ? 12.293 -4.010 -17.050 1.00 92.81 92 LEU A C 1
ATOM 729 O O . LEU A 1 92 ? 13.333 -3.757 -17.661 1.00 92.81 92 LEU A O 1
ATOM 733 N N . LYS A 1 93 ? 11.098 -3.914 -17.648 1.00 91.19 93 LYS A N 1
ATOM 734 C CA . LYS A 1 93 ? 10.943 -3.461 -19.041 1.00 91.19 93 LYS A CA 1
ATOM 735 C C . LYS A 1 93 ? 11.160 -1.954 -19.192 1.00 91.19 93 LYS A C 1
ATOM 737 O O . LYS A 1 93 ? 11.685 -1.521 -20.218 1.00 91.19 93 LYS A O 1
ATOM 742 N N . ALA A 1 94 ? 10.772 -1.168 -18.189 1.00 89.44 94 ALA A N 1
ATOM 743 C CA . ALA A 1 94 ? 10.925 0.285 -18.167 1.00 89.44 94 ALA A CA 1
ATOM 744 C C . ALA A 1 94 ? 12.343 0.755 -17.802 1.00 89.44 94 ALA A C 1
ATOM 746 O O . ALA A 1 94 ? 12.649 1.930 -18.020 1.00 89.44 94 ALA A O 1
ATOM 747 N N . ASP A 1 95 ? 13.181 -0.121 -17.243 1.00 90.00 95 ASP A N 1
ATOM 748 C CA . ASP A 1 95 ? 14.548 0.198 -16.842 1.00 90.00 95 ASP A CA 1
ATOM 749 C C . ASP A 1 95 ? 15.398 0.662 -18.032 1.00 90.00 95 ASP A C 1
ATOM 751 O O . ASP A 1 95 ? 15.447 0.016 -19.085 1.00 90.00 95 ASP A O 1
ATOM 755 N N . ILE A 1 96 ? 16.052 1.814 -17.853 1.00 86.31 96 ILE A N 1
ATOM 756 C CA . ILE A 1 96 ? 16.879 2.474 -18.870 1.00 86.31 96 ILE A CA 1
ATOM 757 C C . ILE A 1 96 ? 18.369 2.107 -18.728 1.00 86.31 96 ILE A C 1
ATOM 759 O O . ILE A 1 96 ? 19.175 2.481 -19.585 1.00 86.31 96 ILE A O 1
ATOM 763 N N . SER A 1 97 ? 18.751 1.370 -17.679 1.00 82.38 97 SER A N 1
ATOM 764 C CA . SER A 1 97 ? 20.124 0.883 -17.490 1.00 82.38 97 SER A CA 1
ATOM 765 C C . SER A 1 97 ? 20.626 0.058 -18.689 1.00 82.38 97 SER A C 1
ATOM 767 O O . SER A 1 97 ? 19.853 -0.350 -19.558 1.00 82.38 97 SER A O 1
ATOM 769 N N . GLU A 1 98 ? 21.939 -0.173 -18.773 1.00 76.06 98 GLU A N 1
ATOM 770 C CA . GLU A 1 98 ? 22.557 -0.899 -19.892 1.00 76.06 98 GLU A CA 1
ATOM 771 C C . GLU A 1 98 ? 21.919 -2.271 -20.121 1.00 76.06 98 GLU A C 1
ATOM 773 O O . GLU A 1 98 ? 21.552 -2.594 -21.250 1.00 76.06 98 GLU A O 1
ATOM 778 N N . SER A 1 99 ? 21.677 -2.990 -19.030 1.00 72.88 99 SER A N 1
ATOM 779 C CA . SER A 1 99 ? 21.074 -4.316 -19.022 1.00 7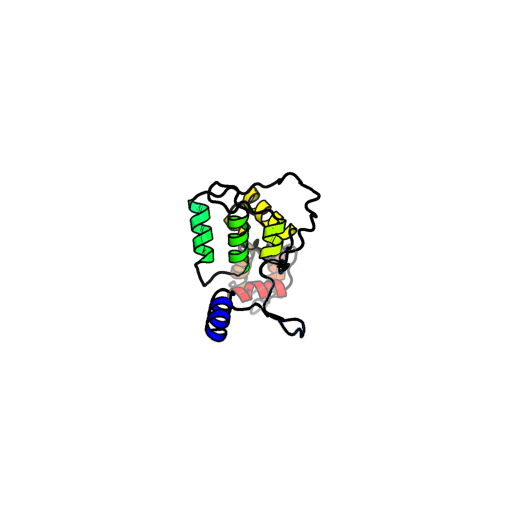2.88 99 SER A CA 1
ATOM 780 C C . SER A 1 99 ? 19.531 -4.275 -19.060 1.00 72.88 99 SER A C 1
ATOM 782 O O . SER A 1 99 ? 18.882 -5.318 -19.021 1.00 72.88 99 SER A O 1
ATOM 784 N N . GLY A 1 100 ? 18.902 -3.094 -19.033 1.00 75.19 100 GLY A N 1
ATOM 785 C CA . GLY A 1 100 ? 17.445 -2.907 -18.964 1.00 75.19 100 GLY A CA 1
ATOM 786 C C . GLY A 1 100 ? 16.722 -3.048 -20.308 1.00 75.19 100 GLY A C 1
ATOM 787 O O . GLY A 1 100 ? 17.323 -2.948 -21.379 1.00 75.19 100 GLY A O 1
ATOM 788 N N . GLY A 1 101 ? 15.400 -3.251 -20.262 1.00 75.88 101 GLY A N 1
ATOM 789 C CA . GLY A 1 101 ? 14.582 -3.402 -21.470 1.00 75.88 101 GLY A CA 1
ATOM 790 C C . GLY A 1 101 ? 14.506 -2.135 -22.330 1.00 75.88 101 GLY A C 1
ATOM 791 O O . GLY A 1 101 ? 14.432 -2.244 -23.552 1.00 75.88 101 GLY A O 1
ATOM 792 N N . LYS A 1 102 ? 14.554 -0.940 -21.719 1.00 86.62 102 LYS A N 1
ATOM 793 C CA . LYS A 1 102 ? 14.434 0.379 -22.378 1.00 86.62 102 LYS A CA 1
ATOM 794 C C . LYS A 1 102 ? 13.131 0.572 -23.167 1.00 86.62 102 LYS A C 1
ATOM 796 O O . LYS A 1 102 ? 13.093 1.335 -24.133 1.00 86.62 102 LYS A O 1
ATOM 801 N N . TRP A 1 103 ? 12.050 -0.096 -22.767 1.00 87.31 103 TRP A N 1
ATOM 802 C CA . TRP A 1 103 ? 10.779 -0.021 -23.489 1.00 87.31 103 TRP A CA 1
ATOM 803 C C . TRP A 1 103 ? 10.088 1.331 -23.293 1.00 87.31 103 TRP A C 1
ATOM 805 O O . TRP A 1 103 ? 10.216 2.019 -22.271 1.00 87.31 103 TRP A O 1
ATOM 815 N N . GLN A 1 104 ? 9.326 1.735 -24.306 1.00 86.44 104 GLN A N 1
ATOM 816 C CA . GLN A 1 104 ? 8.423 2.871 -24.198 1.00 86.44 104 GLN A CA 1
ATOM 817 C C . GLN A 1 104 ? 7.138 2.477 -23.463 1.00 86.44 104 GLN A C 1
ATOM 819 O O . GLN A 1 104 ? 6.702 1.328 -23.522 1.00 86.44 104 GLN A O 1
ATOM 824 N N . ASP A 1 105 ? 6.491 3.444 -22.808 1.00 86.50 105 ASP A N 1
ATOM 825 C CA . ASP A 1 105 ? 5.299 3.174 -21.992 1.00 86.50 105 ASP A CA 1
ATOM 826 C C . ASP A 1 105 ? 4.148 2.596 -22.835 1.00 86.50 105 ASP A C 1
ATOM 828 O O . ASP A 1 105 ? 3.410 1.740 -22.356 1.00 86.50 105 ASP A O 1
ATOM 832 N N . GLY A 1 106 ? 4.036 3.002 -24.108 1.00 84.94 106 GLY A N 1
ATOM 833 C CA . GLY A 1 106 ? 3.084 2.427 -25.063 1.00 84.94 106 GLY A CA 1
ATOM 834 C C . GLY A 1 106 ? 3.349 0.950 -25.370 1.00 84.94 106 GLY A C 1
ATOM 835 O O . GLY A 1 106 ? 2.412 0.162 -25.402 1.00 84.94 106 GLY A O 1
ATOM 836 N N . GLN A 1 107 ? 4.618 0.550 -25.499 1.00 86.44 107 GLN A N 1
ATOM 837 C CA . GLN A 1 107 ? 4.994 -0.848 -25.746 1.00 86.44 107 GLN A CA 1
ATOM 838 C C . GLN A 1 107 ? 4.704 -1.729 -24.526 1.00 86.44 107 GLN A C 1
ATOM 840 O O . GLN A 1 107 ? 4.215 -2.844 -24.663 1.00 86.44 107 GLN A O 1
ATOM 845 N N . ILE A 1 108 ? 4.973 -1.217 -23.321 1.00 88.88 108 ILE A N 1
ATOM 846 C CA . ILE A 1 108 ? 4.647 -1.902 -22.062 1.00 88.88 108 ILE A CA 1
ATOM 847 C C . ILE A 1 108 ? 3.124 -2.015 -21.905 1.00 88.88 108 ILE A C 1
ATOM 849 O O . ILE A 1 108 ? 2.607 -3.076 -21.567 1.00 88.88 108 ILE A O 1
ATOM 853 N N . SER A 1 109 ? 2.398 -0.930 -22.179 1.00 89.25 109 SER A N 1
ATOM 854 C CA . SER A 1 109 ? 0.934 -0.888 -22.140 1.00 89.25 109 SER A CA 1
ATOM 855 C C . SER A 1 109 ? 0.312 -1.947 -23.049 1.00 89.25 109 SER A C 1
ATOM 857 O O . SER A 1 109 ? -0.553 -2.694 -22.596 1.00 89.25 109 SER A O 1
ATOM 859 N N . GLU A 1 110 ? 0.792 -2.054 -24.288 1.00 88.81 110 GLU A N 1
ATOM 860 C CA . GLU A 1 110 ? 0.311 -3.035 -25.261 1.00 88.81 110 GLU A CA 1
ATOM 861 C C . GLU A 1 110 ? 0.666 -4.469 -24.848 1.00 88.81 110 GLU A C 1
ATOM 863 O O . GLU A 1 110 ? -0.204 -5.336 -24.847 1.00 88.81 110 GLU A O 1
ATOM 868 N N . ALA A 1 111 ? 1.908 -4.710 -24.412 1.00 90.12 111 ALA A N 1
ATOM 869 C CA . ALA A 1 111 ? 2.376 -6.042 -24.034 1.00 90.12 111 ALA A CA 1
ATOM 870 C C . ALA A 1 111 ? 1.627 -6.640 -22.832 1.00 90.12 111 ALA A C 1
ATOM 872 O O . ALA A 1 111 ? 1.376 -7.843 -22.807 1.00 90.12 111 ALA A O 1
ATOM 873 N N . PHE A 1 112 ? 1.265 -5.814 -21.846 1.00 89.19 112 PHE A N 1
ATOM 874 C CA . PHE A 1 112 ? 0.567 -6.265 -20.636 1.00 89.19 112 PHE A CA 1
ATOM 875 C C . PHE A 1 112 ? -0.944 -5.975 -20.647 1.00 89.19 112 PHE A C 1
ATOM 877 O O . PHE A 1 112 ? -1.630 -6.301 -19.680 1.00 89.19 112 PHE A O 1
ATOM 884 N N . GLY A 1 113 ? -1.480 -5.349 -21.702 1.00 90.00 113 GLY A N 1
ATOM 885 C CA . GLY A 1 113 ? -2.901 -4.992 -21.791 1.00 90.00 113 GLY A CA 1
ATOM 886 C C . GLY A 1 113 ? -3.365 -3.996 -20.717 1.00 90.00 113 GLY A C 1
ATOM 887 O O . GLY A 1 113 ? -4.517 -4.031 -20.285 1.00 90.00 113 GLY A O 1
ATOM 888 N N . ILE A 1 114 ? -2.473 -3.118 -20.251 1.00 91.00 114 ILE A N 1
ATOM 889 C CA . ILE A 1 114 ? -2.742 -2.136 -19.187 1.00 91.00 114 ILE A CA 1
ATOM 890 C C . ILE A 1 114 ? -2.751 -0.716 -19.733 1.00 91.00 114 ILE A C 1
ATOM 892 O O . ILE A 1 114 ? -2.164 -0.435 -20.769 1.00 91.00 114 ILE A O 1
ATOM 896 N N . SER A 1 115 ? -3.363 0.223 -19.008 1.00 90.00 115 SER A N 1
ATOM 897 C CA . SER A 1 115 ? -3.307 1.637 -19.394 1.00 90.00 115 SER A CA 1
ATOM 898 C C . SER A 1 115 ? -1.885 2.201 -19.269 1.00 90.00 115 SER A C 1
ATOM 900 O O . SER A 1 115 ? -1.184 1.908 -18.297 1.00 90.00 115 SER A O 1
ATOM 902 N N . THR A 1 116 ? -1.484 3.083 -20.187 1.00 88.75 116 THR A N 1
ATOM 903 C CA . THR A 1 116 ? -0.216 3.836 -20.097 1.00 88.75 116 THR A CA 1
ATOM 904 C C . THR A 1 116 ? -0.092 4.597 -18.773 1.00 88.75 116 THR A C 1
ATOM 906 O O . THR A 1 116 ? 0.972 4.617 -18.160 1.00 88.75 116 THR A O 1
ATOM 909 N N . ARG A 1 117 ? -1.209 5.123 -18.250 1.00 89.12 117 ARG A N 1
ATOM 910 C CA . ARG A 1 117 ? -1.287 5.778 -16.932 1.00 89.12 117 ARG A CA 1
ATOM 911 C C . ARG A 1 117 ? -0.861 4.856 -15.784 1.00 89.12 117 ARG A C 1
ATOM 913 O O . ARG A 1 117 ? -0.318 5.329 -14.788 1.00 89.12 117 ARG A O 1
ATOM 920 N N . THR A 1 118 ? -1.120 3.553 -15.887 1.00 89.56 118 THR A N 1
ATOM 921 C CA . THR A 1 118 ? -0.668 2.567 -14.894 1.00 89.56 118 THR A CA 1
ATOM 922 C C . THR A 1 118 ? 0.853 2.460 -14.906 1.00 89.56 118 THR A C 1
ATOM 924 O O . THR A 1 118 ? 1.464 2.551 -13.846 1.00 89.56 118 THR A O 1
ATOM 927 N N . VAL A 1 119 ? 1.463 2.354 -16.091 1.00 90.69 119 VAL A N 1
ATOM 928 C CA . VAL A 1 119 ? 2.927 2.310 -16.258 1.00 90.69 119 VAL A CA 1
ATOM 929 C C . VAL A 1 119 ? 3.574 3.5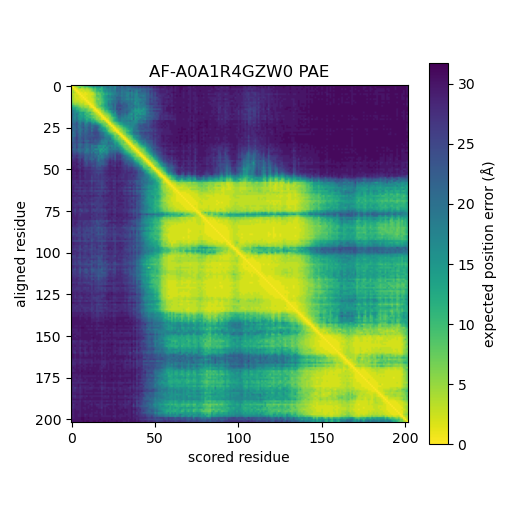69 -15.679 1.00 90.69 119 VAL A C 1
ATOM 931 O O . VAL A 1 119 ? 4.508 3.479 -14.884 1.00 90.69 119 VAL A O 1
ATOM 934 N N . GLU A 1 120 ? 3.028 4.745 -15.995 1.00 91.00 120 GLU A N 1
ATOM 935 C CA . GLU A 1 120 ? 3.499 6.020 -15.443 1.00 91.00 120 GLU A CA 1
ATOM 936 C C . GLU A 1 120 ? 3.453 6.053 -13.914 1.00 91.00 120 GLU A C 1
ATOM 938 O O . GLU A 1 120 ? 4.424 6.468 -13.288 1.00 91.00 120 GLU A O 1
ATOM 943 N N . ARG A 1 121 ? 2.348 5.604 -13.303 1.00 90.94 121 ARG A N 1
ATOM 944 C CA . ARG A 1 121 ? 2.188 5.581 -11.840 1.00 90.94 121 ARG A CA 1
ATOM 945 C C . ARG A 1 121 ? 3.168 4.631 -11.163 1.00 90.94 121 ARG A C 1
ATOM 947 O O . ARG A 1 121 ? 3.662 4.949 -10.088 1.00 90.94 121 ARG A O 1
ATOM 954 N N . VAL A 1 122 ? 3.440 3.474 -11.766 1.00 92.06 122 VAL A N 1
ATOM 955 C CA . VAL A 1 122 ? 4.421 2.516 -11.231 1.00 92.06 122 VAL A CA 1
ATOM 956 C C . VAL A 1 122 ? 5.821 3.137 -11.244 1.00 92.06 122 VAL A C 1
ATOM 958 O O . VAL A 1 122 ? 6.517 3.096 -10.233 1.00 92.06 122 VAL A O 1
ATOM 961 N N . ARG A 1 123 ? 6.199 3.801 -12.345 1.00 91.75 123 ARG A N 1
ATOM 962 C CA . ARG A 1 123 ? 7.474 4.532 -12.446 1.00 91.75 123 ARG A CA 1
ATOM 963 C C . ARG A 1 123 ? 7.556 5.698 -11.465 1.00 91.75 123 ARG A C 1
ATOM 965 O O . ARG A 1 123 ? 8.590 5.912 -10.845 1.00 91.75 123 ARG A O 1
ATOM 972 N N . GLU A 1 124 ? 6.468 6.449 -11.328 1.00 91.88 124 GLU A N 1
ATOM 973 C CA . GLU A 1 124 ? 6.360 7.565 -10.392 1.00 91.88 124 GLU A CA 1
ATOM 974 C C . GLU A 1 124 ? 6.574 7.110 -8.945 1.00 91.88 124 GLU A C 1
ATOM 976 O O . GLU A 1 124 ? 7.383 7.712 -8.241 1.00 91.88 124 GLU A O 1
ATOM 981 N N . ARG A 1 125 ? 5.911 6.025 -8.526 1.00 91.12 125 ARG A N 1
ATOM 982 C CA . ARG A 1 125 ? 6.070 5.459 -7.179 1.00 91.12 125 ARG A CA 1
ATOM 983 C C . ARG A 1 125 ? 7.480 4.970 -6.914 1.00 91.12 125 ARG A C 1
ATOM 985 O O . ARG A 1 125 ? 7.998 5.246 -5.843 1.00 91.12 125 ARG A O 1
ATOM 992 N N . LEU A 1 126 ? 8.114 4.306 -7.882 1.00 91.25 126 LEU A N 1
ATOM 993 C CA . LEU A 1 126 ? 9.498 3.868 -7.708 1.00 91.25 126 LEU A CA 1
ATOM 994 C C . LEU A 1 126 ? 10.419 5.058 -7.412 1.00 91.25 126 LEU A C 1
ATOM 996 O O . LEU A 1 126 ? 11.230 4.994 -6.497 1.00 91.25 126 LEU A O 1
ATOM 1000 N N . VAL A 1 127 ? 10.269 6.153 -8.160 1.00 90.50 127 VAL A N 1
ATOM 1001 C CA . VAL A 1 127 ? 11.138 7.329 -8.018 1.00 90.50 127 VAL A CA 1
ATOM 1002 C C . VAL A 1 127 ? 10.816 8.157 -6.767 1.00 90.50 127 VAL A C 1
ATOM 1004 O O . VAL A 1 127 ? 11.723 8.755 -6.199 1.00 90.50 127 VAL A O 1
ATOM 1007 N N . GLN A 1 128 ? 9.550 8.234 -6.343 1.00 90.56 128 GLN A N 1
ATOM 1008 C CA . GLN A 1 128 ? 9.143 9.060 -5.194 1.00 90.56 128 GLN A CA 1
ATOM 1009 C C . GLN A 1 128 ? 9.181 8.320 -3.855 1.00 90.56 128 GLN A C 1
ATOM 1011 O O . GLN A 1 128 ? 9.532 8.913 -2.840 1.00 90.56 128 GLN A O 1
ATOM 1016 N N . GLU A 1 129 ? 8.781 7.052 -3.844 1.00 88.62 129 GLU A N 1
ATOM 1017 C CA . GLU A 1 129 ? 8.530 6.271 -2.628 1.00 88.62 129 GLU A CA 1
ATOM 1018 C C . GLU A 1 129 ? 9.490 5.073 -2.497 1.00 88.62 129 GLU A C 1
ATOM 1020 O O . GLU A 1 129 ? 9.632 4.516 -1.411 1.00 88.62 129 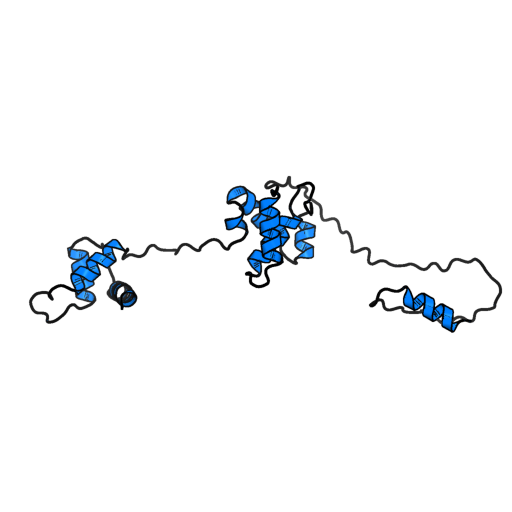GLU A O 1
ATOM 1025 N N . GLY A 1 130 ? 10.172 4.684 -3.579 1.00 90.19 130 GLY A N 1
ATOM 1026 C CA . GLY A 1 130 ? 11.111 3.563 -3.611 1.00 90.19 130 GLY A CA 1
ATOM 1027 C C . GLY A 1 130 ? 10.498 2.243 -4.091 1.00 90.19 130 GLY A C 1
ATOM 1028 O O . GLY A 1 130 ? 9.347 2.170 -4.533 1.00 90.19 130 GLY A O 1
ATOM 1029 N N . LEU A 1 131 ? 11.294 1.173 -4.019 1.00 90.44 131 LEU A N 1
ATOM 1030 C CA . LEU A 1 131 ? 10.977 -0.130 -4.615 1.00 90.44 131 LEU A CA 1
ATOM 1031 C C . LEU A 1 131 ? 9.803 -0.843 -3.929 1.00 90.44 131 LEU A C 1
ATOM 1033 O O . LEU A 1 131 ? 8.860 -1.284 -4.589 1.00 90.44 131 LEU A O 1
ATOM 1037 N N . GLU A 1 132 ? 9.818 -0.922 -2.598 1.00 89.94 132 GLU A N 1
ATOM 1038 C CA . GLU A 1 132 ? 8.775 -1.620 -1.838 1.00 89.94 132 GLU A CA 1
ATOM 1039 C C . GLU A 1 132 ? 7.378 -0.988 -2.012 1.00 89.94 132 GLU A C 1
ATOM 1041 O O . GLU A 1 132 ? 6.422 -1.727 -2.279 1.00 89.94 132 GLU A O 1
ATOM 1046 N N . PRO A 1 133 ? 7.204 0.347 -1.943 1.00 87.75 133 PRO A N 1
ATOM 1047 C CA . PRO A 1 133 ? 5.904 0.972 -2.208 1.00 87.75 133 PRO A CA 1
ATOM 1048 C C . PRO A 1 133 ? 5.459 0.889 -3.674 1.00 87.75 133 PRO A C 1
ATOM 1050 O O . PRO A 1 133 ? 4.259 0.865 -3.957 1.00 87.75 133 PRO A O 1
ATOM 1053 N N . ALA A 1 134 ? 6.400 0.810 -4.621 1.00 91.44 134 ALA A N 1
ATOM 1054 C CA . ALA A 1 134 ? 6.069 0.599 -6.028 1.00 91.44 134 ALA A CA 1
ATOM 1055 C C . ALA A 1 134 ? 5.481 -0.800 -6.273 1.00 91.44 134 ALA A C 1
ATOM 1057 O O . ALA A 1 134 ? 4.538 -0.948 -7.054 1.00 91.44 134 ALA A O 1
ATOM 1058 N N . LEU A 1 135 ? 6.003 -1.816 -5.585 1.00 91.94 135 LEU A N 1
ATOM 1059 C CA . LEU A 1 135 ? 5.594 -3.212 -5.740 1.00 91.94 135 LEU A CA 1
ATOM 1060 C C . LEU A 1 135 ? 4.325 -3.569 -4.970 1.00 91.94 135 LEU A C 1
ATOM 1062 O O . LEU A 1 135 ? 3.503 -4.351 -5.453 1.00 91.94 135 LEU A O 1
ATOM 1066 N N . ASN A 1 136 ? 4.165 -3.022 -3.768 1.00 89.69 136 ASN A N 1
ATOM 1067 C CA . ASN A 1 136 ? 3.069 -3.387 -2.886 1.00 89.69 136 ASN A CA 1
ATOM 1068 C C . ASN A 1 136 ? 1.897 -2.405 -3.004 1.00 89.69 136 ASN A C 1
ATOM 1070 O O . ASN A 1 136 ? 2.023 -1.236 -3.371 1.00 89.69 136 ASN A O 1
ATOM 1074 N N . ARG A 1 137 ? 0.700 -2.876 -2.653 1.00 83.88 137 ARG A N 1
ATOM 1075 C CA . ARG A 1 137 ? -0.453 -1.987 -2.517 1.00 83.88 137 ARG A CA 1
ATOM 1076 C C . ARG A 1 137 ? -0.231 -1.043 -1.336 1.00 83.88 137 ARG A C 1
ATOM 1078 O O . ARG A 1 137 ? 0.016 -1.509 -0.227 1.00 83.88 137 ARG A O 1
ATOM 1085 N N . ALA A 1 138 ? -0.435 0.256 -1.559 1.00 79.31 138 ALA A N 1
ATOM 1086 C CA . ALA A 1 138 ? -0.464 1.241 -0.482 1.00 79.31 138 ALA A CA 1
ATOM 1087 C C . ALA A 1 138 ? -1.415 0.783 0.634 1.00 79.31 138 ALA A C 1
ATOM 1089 O O . ALA A 1 138 ? -2.575 0.421 0.378 1.00 79.31 138 ALA A O 1
ATOM 1090 N N . LYS A 1 139 ? -0.912 0.780 1.871 1.00 79.31 139 LYS A N 1
ATOM 1091 C CA . LYS A 1 139 ? -1.715 0.445 3.042 1.00 79.31 139 LYS A CA 1
ATOM 1092 C C . LYS A 1 139 ? -2.858 1.451 3.130 1.00 79.31 139 LYS A C 1
ATOM 1094 O O . LYS A 1 139 ? -2.645 2.660 3.133 1.00 79.31 139 LYS A O 1
ATOM 1099 N N . ARG A 1 140 ? -4.093 0.948 3.148 1.00 78.25 140 ARG A N 1
ATOM 1100 C CA . ARG A 1 140 ? -5.258 1.811 3.330 1.00 78.25 140 ARG A CA 1
ATOM 1101 C C . ARG A 1 140 ? -5.316 2.205 4.797 1.00 78.25 140 ARG A C 1
ATOM 1103 O O . ARG A 1 140 ? -5.711 1.389 5.627 1.00 78.25 140 ARG A O 1
ATOM 1110 N N . GLU A 1 141 ? -4.976 3.452 5.083 1.00 77.50 141 GLU A N 1
ATOM 1111 C CA . GLU A 1 141 ? -5.271 4.029 6.386 1.00 77.50 141 GLU A CA 1
ATOM 1112 C C . GLU A 1 141 ? -6.797 4.156 6.556 1.00 77.50 141 GLU A C 1
ATOM 1114 O O . GLU A 1 141 ? -7.522 4.471 5.596 1.00 77.50 141 GLU A O 1
ATOM 1119 N N . PRO A 1 142 ? -7.339 3.817 7.738 1.00 76.75 142 PRO A N 1
ATOM 1120 C CA . PRO A 1 142 ? -8.764 3.934 7.992 1.00 76.75 142 PRO A CA 1
ATOM 1121 C C . PRO A 1 142 ? -9.187 5.404 7.905 1.00 76.75 142 PRO A C 1
ATOM 1123 O O . PRO A 1 142 ? -8.509 6.293 8.403 1.00 76.75 142 PRO A O 1
ATOM 1126 N N . ALA A 1 143 ? -10.352 5.661 7.307 1.00 77.69 143 ALA A N 1
ATOM 1127 C CA . ALA A 1 143 ? -10.845 7.024 7.082 1.00 77.69 143 ALA A CA 1
ATOM 1128 C C . ALA A 1 143 ? -11.143 7.809 8.376 1.00 77.69 143 ALA A C 1
ATOM 1130 O O . ALA A 1 143 ? -11.352 9.015 8.323 1.00 77.69 143 ALA A O 1
ATOM 1131 N N . ARG A 1 144 ? -11.229 7.125 9.523 1.00 78.44 144 ARG A N 1
ATOM 1132 C CA . ARG A 1 144 ? -11.458 7.718 10.842 1.00 78.44 144 ARG A CA 1
ATOM 1133 C C . ARG A 1 144 ? -10.585 7.013 11.871 1.00 78.44 144 ARG A C 1
ATOM 1135 O O . ARG A 1 144 ? -10.508 5.780 11.861 1.00 78.44 144 ARG A O 1
ATOM 1142 N N . SER A 1 145 ? -9.974 7.795 12.757 1.00 76.94 145 SER A N 1
ATOM 1143 C CA . SER A 1 145 ? -9.338 7.278 13.966 1.00 76.94 145 SER A CA 1
ATOM 1144 C C . SER A 1 145 ? -10.383 6.603 14.856 1.00 76.94 145 SER A C 1
ATOM 1146 O O . SER A 1 145 ? -11.586 6.884 14.784 1.00 76.94 145 SER A O 1
ATOM 1148 N N . ARG A 1 146 ? -9.940 5.644 15.669 1.00 79.75 146 ARG A N 1
ATOM 1149 C CA . ARG A 1 146 ? -10.826 5.005 16.643 1.00 79.75 146 ARG A CA 1
ATOM 1150 C C . ARG A 1 146 ? -11.046 5.982 17.797 1.00 79.75 146 ARG A C 1
ATOM 1152 O O . ARG A 1 146 ? -10.095 6.567 18.291 1.00 79.75 146 ARG A O 1
ATOM 1159 N N . VAL A 1 147 ? -12.299 6.139 18.226 1.00 80.94 147 VAL A N 1
ATOM 1160 C CA . VAL A 1 147 ? -12.654 6.991 19.381 1.00 80.94 147 VAL A CA 1
ATOM 1161 C C . VAL A 1 147 ? -12.013 6.464 20.670 1.00 80.94 147 VAL A C 1
ATOM 1163 O O . VAL A 1 147 ? -11.549 7.240 21.504 1.00 80.94 147 VAL A O 1
ATOM 1166 N N . ILE A 1 148 ? -11.975 5.137 20.802 1.00 82.75 148 ILE A N 1
ATOM 1167 C CA . ILE A 1 148 ? -11.245 4.423 21.847 1.00 82.75 148 ILE A CA 1
ATOM 1168 C C . ILE A 1 148 ? -9.913 3.984 21.235 1.00 82.75 148 ILE A C 1
ATOM 1170 O O . ILE A 1 148 ? -9.885 3.095 20.378 1.00 82.75 148 ILE A O 1
ATOM 1174 N N . ASP A 1 149 ? -8.848 4.680 21.625 1.00 84.19 149 ASP A N 1
ATOM 1175 C CA . ASP A 1 149 ? -7.461 4.321 21.320 1.00 84.19 149 ASP A CA 1
ATOM 1176 C C . ASP A 1 149 ? -6.926 3.315 22.357 1.00 84.19 149 ASP A C 1
ATOM 1178 O O . ASP A 1 149 ? -7.617 3.026 23.334 1.00 84.19 149 ASP A O 1
ATOM 1182 N N . GLY A 1 150 ? -5.713 2.790 22.177 1.00 85.50 150 GLY A N 1
ATOM 1183 C CA . GLY A 1 150 ? -5.133 1.758 23.043 1.00 85.50 150 GLY A CA 1
ATOM 1184 C C . GLY A 1 150 ? -5.052 2.172 24.515 1.00 85.50 150 GLY A C 1
ATOM 1185 O O . GLY A 1 150 ? -5.405 1.390 25.394 1.00 85.50 150 GLY A O 1
ATOM 1186 N N . GLU A 1 151 ? -4.688 3.426 24.797 1.00 87.06 151 GLU A N 1
ATOM 1187 C CA . GLU A 1 151 ? -4.690 3.948 26.171 1.00 87.06 151 GLU A CA 1
ATOM 1188 C C . GLU A 1 151 ? -6.104 3.973 26.759 1.00 87.06 151 GLU A C 1
ATOM 1190 O O . GLU A 1 151 ? -6.332 3.508 27.873 1.00 87.06 151 GLU A O 1
ATOM 1195 N N . LYS A 1 152 ? -7.088 4.463 26.000 1.00 90.00 152 LYS A N 1
ATOM 1196 C CA . LYS A 1 152 ? -8.490 4.532 26.442 1.00 90.00 152 LYS A CA 1
ATOM 1197 C C . LYS A 1 152 ? -9.099 3.140 26.615 1.00 90.00 152 LYS A C 1
ATOM 1199 O O . LYS A 1 152 ? -9.952 2.951 27.475 1.00 90.00 152 LYS A O 1
ATOM 1204 N N . GLU A 1 153 ? -8.658 2.174 25.815 1.00 89.62 153 GLU A N 1
ATOM 1205 C CA . GLU A 1 153 ? -9.042 0.768 25.933 1.00 89.62 153 GLU A CA 1
ATOM 1206 C C . GLU A 1 153 ? -8.505 0.162 27.234 1.00 89.62 153 GLU A C 1
ATOM 1208 O O . GLU A 1 153 ? -9.260 -0.491 27.948 1.00 89.62 153 GLU A O 1
ATOM 1213 N N . ALA A 1 154 ? -7.255 0.455 27.605 1.00 90.31 154 ALA A N 1
ATOM 1214 C CA . ALA A 1 154 ? -6.689 0.020 28.882 1.00 90.31 154 ALA A CA 1
ATOM 1215 C C . ALA A 1 154 ? -7.467 0.583 30.086 1.00 90.31 154 ALA A C 1
ATOM 1217 O O . ALA A 1 154 ? -7.788 -0.166 31.008 1.00 90.31 154 ALA A O 1
ATOM 1218 N N . HIS A 1 155 ? -7.841 1.867 30.049 1.00 89.44 155 HIS A N 1
ATOM 1219 C CA . HIS A 1 155 ? -8.673 2.481 31.093 1.00 89.44 155 HIS A CA 1
ATOM 1220 C C . HIS A 1 155 ? -10.067 1.845 31.163 1.00 89.44 155 HIS A C 1
ATOM 1222 O O . HIS A 1 155 ? -10.559 1.552 32.249 1.00 89.44 155 HIS A O 1
ATOM 1228 N N . LEU A 1 156 ? -10.689 1.575 30.011 1.00 91.88 156 LEU A N 1
ATOM 1229 C CA . LEU A 1 156 ? -11.978 0.887 29.948 1.00 91.88 156 LEU A CA 1
ATOM 1230 C C . LEU A 1 156 ? -11.906 -0.528 30.544 1.00 91.88 156 LEU A C 1
ATOM 1232 O O . LEU A 1 156 ? -12.826 -0.942 31.244 1.00 91.88 156 LEU A O 1
ATOM 1236 N N . ILE A 1 157 ? -10.828 -1.269 30.276 1.00 90.50 157 ILE A N 1
ATOM 1237 C CA . ILE A 1 157 ? -10.618 -2.611 30.833 1.00 90.50 157 ILE A CA 1
ATOM 1238 C C . ILE A 1 157 ? -10.424 -2.533 32.348 1.00 90.50 157 ILE A C 1
ATOM 1240 O O . ILE A 1 157 ? -11.073 -3.278 33.077 1.00 90.50 157 ILE A O 1
ATOM 1244 N N . ALA A 1 158 ? -9.579 -1.615 32.825 1.00 90.94 158 ALA A N 1
ATOM 1245 C CA . ALA A 1 158 ? -9.363 -1.410 34.254 1.00 90.94 158 ALA A CA 1
ATOM 1246 C C . ALA A 1 158 ? -10.678 -1.085 34.976 1.00 90.94 158 ALA A C 1
ATOM 1248 O O . ALA A 1 158 ? -10.963 -1.665 36.021 1.00 90.94 158 ALA A O 1
ATOM 1249 N N . LEU A 1 159 ? -11.509 -0.231 34.372 1.00 90.00 159 LEU A N 1
ATOM 1250 C CA . LEU A 1 159 ? -12.822 0.106 34.906 1.00 90.00 159 LEU A CA 1
ATOM 1251 C C . LEU A 1 159 ? -13.763 -1.105 34.931 1.00 90.00 159 LEU A C 1
ATOM 1253 O O . LEU A 1 159 ? -14.390 -1.375 35.948 1.00 90.00 159 LEU A O 1
ATOM 1257 N N . ALA A 1 160 ? -13.840 -1.862 33.834 1.00 88.38 160 ALA A N 1
ATOM 1258 C CA . ALA A 1 160 ? -14.716 -3.028 33.736 1.00 88.38 160 ALA A CA 1
ATOM 1259 C C . ALA A 1 160 ? -14.330 -4.166 34.701 1.00 88.38 160 ALA A C 1
ATOM 1261 O O . ALA A 1 160 ? -15.198 -4.950 35.084 1.00 88.38 160 ALA A O 1
ATOM 1262 N N . CYS A 1 161 ? -13.051 -4.254 35.079 1.00 89.00 161 CYS A N 1
ATOM 1263 C CA . CYS A 1 161 ? -12.536 -5.209 36.060 1.00 89.00 161 CYS A CA 1
ATOM 1264 C C . CYS A 1 161 ? -12.677 -4.736 37.519 1.00 89.00 161 CYS A C 1
ATOM 1266 O O . CYS A 1 161 ? -12.425 -5.530 38.424 1.00 89.00 161 CYS A O 1
ATOM 1268 N N . GLY A 1 162 ? -13.031 -3.470 37.753 1.00 86.56 162 GLY A N 1
ATOM 1269 C CA . GLY A 1 162 ? -13.249 -2.915 39.087 1.00 86.56 162 GLY A CA 1
ATOM 1270 C C . GLY A 1 162 ? -14.646 -3.197 39.643 1.00 86.56 162 GLY A C 1
ATOM 1271 O O . GLY A 1 162 ? -15.512 -3.756 38.963 1.00 86.56 162 GLY A O 1
ATOM 1272 N N . ASP A 1 163 ? -14.875 -2.764 40.882 1.00 84.81 163 ASP A N 1
ATOM 1273 C CA . ASP A 1 163 ? -16.170 -2.891 41.547 1.00 84.81 163 ASP A CA 1
ATOM 1274 C C . ASP A 1 163 ? -17.272 -2.124 40.809 1.00 84.81 163 ASP A C 1
ATOM 1276 O O . ASP A 1 163 ? -17.056 -1.041 40.262 1.00 84.81 163 ASP A O 1
ATOM 1280 N N . ALA A 1 164 ? -18.470 -2.708 40.781 1.00 83.69 164 ALA A N 1
ATOM 1281 C CA . ALA A 1 164 ? -19.633 -2.066 40.188 1.00 83.69 164 ALA A CA 1
ATOM 1282 C C . ALA A 1 164 ? -20.043 -0.824 41.005 1.00 83.69 164 ALA A C 1
ATOM 1284 O O . ALA A 1 164 ? -19.878 -0.811 42.228 1.00 83.69 164 ALA A O 1
ATOM 1285 N N . PRO A 1 165 ? -20.609 0.209 40.356 1.00 83.56 165 PRO A N 1
ATOM 1286 C CA . PRO A 1 165 ? -21.049 1.413 41.045 1.00 83.56 165 PRO A CA 1
ATOM 1287 C C . PRO A 1 165 ? -22.167 1.104 42.048 1.00 83.56 165 PRO A C 1
ATOM 1289 O O . PRO A 1 165 ? -22.921 0.137 41.898 1.00 83.56 165 PRO A O 1
ATOM 1292 N N . GLU A 1 166 ? -22.278 1.950 43.071 1.00 82.62 166 GLU A N 1
ATOM 1293 C CA . GLU A 1 166 ? -23.203 1.754 44.185 1.00 82.62 166 GLU A CA 1
ATOM 1294 C C . GLU A 1 166 ? -24.650 1.555 43.695 1.00 82.62 166 GLU A C 1
ATOM 1296 O O . GLU A 1 166 ? -25.153 2.284 42.839 1.00 82.62 166 GLU A O 1
ATOM 1301 N N . GLY A 1 167 ? -25.315 0.518 44.211 1.00 86.62 167 GLY A N 1
ATOM 1302 C CA . GLY A 1 167 ? -26.670 0.140 43.797 1.00 86.62 167 GLY A CA 1
ATOM 1303 C C . GLY A 1 167 ? -26.754 -0.790 42.578 1.00 86.62 167 GLY A C 1
ATOM 1304 O O . GLY A 1 167 ? -27.861 -1.183 42.207 1.00 86.62 167 GLY A O 1
ATOM 1305 N N . TYR A 1 168 ? -25.626 -1.206 41.988 1.00 84.94 168 TYR A N 1
ATOM 1306 C CA . TYR A 1 168 ? -25.591 -2.152 40.867 1.00 84.94 168 TYR A CA 1
ATOM 1307 C C . TYR A 1 168 ? -24.737 -3.389 41.164 1.00 84.94 168 TYR A C 1
ATOM 1309 O O . TYR A 1 168 ? -23.703 -3.322 41.814 1.00 84.94 168 TYR A O 1
ATOM 1317 N N . SER A 1 169 ? -25.153 -4.547 40.640 1.00 86.50 169 SER A N 1
ATOM 1318 C CA . SER A 1 169 ? -24.417 -5.814 40.792 1.00 86.50 169 SER A CA 1
ATOM 1319 C C . SER A 1 169 ? -23.317 -6.030 39.749 1.00 86.50 169 SER A C 1
ATOM 1321 O O . SER A 1 169 ? -22.510 -6.944 39.892 1.00 86.50 169 SER A O 1
ATOM 1323 N N . ARG A 1 170 ? -23.309 -5.243 38.664 1.00 88.44 170 ARG A N 1
ATOM 1324 C CA . ARG A 1 170 ? -22.339 -5.344 37.564 1.00 88.44 170 ARG A CA 1
ATOM 1325 C C . ARG A 1 170 ? -22.305 -4.077 36.718 1.00 88.44 170 ARG A C 1
ATOM 1327 O O . ARG A 1 170 ? -23.315 -3.383 36.581 1.00 88.44 170 ARG A O 1
ATOM 1334 N N . TRP A 1 171 ? -21.186 -3.872 36.033 1.00 91.94 171 TRP A N 1
ATOM 1335 C CA . TRP A 1 171 ? -21.072 -2.893 34.959 1.00 91.94 171 TRP A CA 1
ATOM 1336 C C . TRP A 1 171 ? -22.009 -3.219 33.789 1.00 91.94 171 TRP A C 1
ATOM 1338 O O . TRP A 1 171 ? -22.085 -4.354 33.312 1.00 91.94 171 TRP A O 1
ATOM 1348 N N . THR A 1 172 ? -22.703 -2.201 33.280 1.00 91.88 172 THR A N 1
ATOM 1349 C CA . THR A 1 172 ? -23.366 -2.260 31.970 1.00 91.88 172 THR A CA 1
ATOM 1350 C C . THR A 1 172 ? -22.579 -1.427 30.966 1.00 91.88 172 THR A C 1
ATOM 1352 O O . THR A 1 172 ? -21.883 -0.485 31.335 1.00 91.88 172 THR A O 1
ATOM 1355 N N . LEU A 1 173 ? -22.720 -1.731 29.674 1.00 92.56 173 LEU A N 1
ATOM 1356 C CA . LEU A 1 173 ? -22.014 -1.007 28.607 1.00 92.56 173 LEU A CA 1
ATOM 1357 C C . LEU A 1 173 ? -22.326 0.497 28.586 1.00 92.56 173 LEU A C 1
ATOM 1359 O O . LEU A 1 173 ? -21.474 1.289 28.195 1.00 92.56 173 LEU A O 1
ATOM 1363 N N . ARG A 1 174 ? -23.546 0.885 28.983 1.00 92.38 174 ARG A N 1
ATOM 1364 C CA . ARG A 1 174 ? -23.953 2.294 29.076 1.00 92.38 174 ARG A CA 1
ATOM 1365 C C . ARG A 1 174 ? -23.272 2.984 30.252 1.00 92.38 174 ARG A C 1
ATOM 1367 O O . ARG A 1 174 ? -22.680 4.032 30.040 1.00 92.38 174 ARG A O 1
ATOM 1374 N N . MET A 1 175 ? -23.263 2.340 31.421 1.00 92.75 175 MET A N 1
ATOM 1375 C CA . MET A 1 175 ? -22.574 2.856 32.609 1.00 92.75 175 MET A CA 1
ATOM 1376 C C . MET A 1 175 ? -21.073 3.025 32.368 1.00 92.75 175 MET A C 1
ATOM 1378 O O . MET A 1 175 ? -20.521 4.065 32.691 1.00 92.75 175 MET A O 1
ATOM 1382 N N . LEU A 1 176 ? -20.424 2.051 31.723 1.00 92.50 176 LEU A N 1
ATOM 1383 C CA . LEU A 1 176 ? -19.011 2.171 31.354 1.00 92.50 176 LEU A CA 1
ATOM 1384 C C . LEU A 1 176 ? -18.762 3.370 30.431 1.00 92.50 176 LEU A C 1
ATOM 1386 O O . LEU A 1 176 ? -17.793 4.095 30.612 1.00 92.50 176 LEU A O 1
ATOM 1390 N N . GLY A 1 177 ? -19.642 3.595 29.452 1.00 91.50 177 GLY A N 1
ATOM 1391 C CA . GLY A 1 177 ? -19.531 4.738 28.549 1.00 91.50 177 GLY A CA 1
ATOM 1392 C C . GLY A 1 177 ? -19.720 6.081 29.256 1.00 91.50 177 GLY A C 1
ATOM 1393 O O . GLY A 1 177 ? -18.923 6.989 29.048 1.00 91.50 177 GLY A O 1
ATOM 1394 N N . GLU A 1 178 ? -20.742 6.195 30.103 1.00 91.88 178 GLU A N 1
ATOM 1395 C CA . GLU A 1 178 ? -21.024 7.400 30.895 1.00 91.88 178 GLU A CA 1
ATOM 1396 C C . GLU A 1 178 ? -19.868 7.714 31.853 1.00 91.88 178 GLU A C 1
ATOM 1398 O O . GLU A 1 178 ? -19.386 8.843 31.891 1.00 91.88 178 GLU A O 1
ATOM 1403 N N . HIS A 1 179 ? -19.337 6.700 32.534 1.00 90.12 179 HIS A N 1
ATOM 1404 C CA . HIS A 1 179 ? -18.239 6.877 33.478 1.00 90.12 179 HIS A CA 1
ATOM 1405 C C . HIS A 1 179 ? -16.898 7.185 32.783 1.00 90.12 179 HIS A C 1
ATOM 1407 O O . HIS A 1 179 ? -16.086 7.951 33.291 1.00 90.12 179 HIS A O 1
ATOM 1413 N N . MET A 1 180 ? -16.669 6.677 31.564 1.00 91.19 180 MET A N 1
ATOM 1414 C CA . MET A 1 180 ? -15.526 7.104 30.742 1.00 91.19 180 MET A CA 1
ATOM 1415 C C . MET A 1 180 ? -15.608 8.579 30.314 1.00 91.19 180 MET A C 1
ATOM 1417 O O . MET A 1 180 ? -14.564 9.207 30.117 1.00 91.19 180 MET A O 1
ATOM 1421 N N . VAL A 1 181 ? -16.819 9.116 30.130 1.00 92.38 181 VAL A N 1
ATOM 1422 C CA . VAL A 1 181 ? -17.033 10.546 29.854 1.00 92.38 181 VAL A CA 1
ATOM 1423 C C . VAL A 1 181 ? -16.798 11.366 31.122 1.00 92.38 181 VAL A C 1
ATOM 1425 O O . VAL A 1 181 ? -16.112 12.382 31.067 1.00 92.38 181 VAL A O 1
ATOM 1428 N N . GLU A 1 182 ? -17.295 10.895 32.266 1.00 90.94 182 GLU A N 1
ATOM 1429 C CA . GLU A 1 182 ? -17.109 11.528 33.578 1.00 90.94 182 GLU A CA 1
ATOM 1430 C C . GLU A 1 182 ? -15.627 11.662 33.964 1.00 90.94 182 GLU A C 1
ATOM 1432 O O . GLU A 1 182 ? -15.189 12.730 34.386 1.00 90.94 182 GLU A O 1
ATOM 1437 N N . LEU A 1 183 ? -14.828 10.616 33.729 1.00 89.38 183 LEU A N 1
ATOM 1438 C CA . LEU A 1 183 ? -13.376 10.623 33.953 1.00 89.38 183 LEU A CA 1
ATOM 1439 C C . LEU A 1 183 ? -12.589 11.429 32.897 1.00 89.38 183 LEU A C 1
ATOM 1441 O O . LEU A 1 183 ? -11.366 11.524 32.973 1.00 89.38 183 LEU A O 1
ATOM 1445 N N . GLY A 1 184 ? -13.263 12.003 31.894 1.00 87.69 184 GLY A N 1
ATOM 1446 C CA . GLY A 1 184 ? -12.645 12.851 30.871 1.00 87.69 184 GLY A CA 1
ATOM 1447 C C . GLY A 1 184 ? -11.835 12.099 29.808 1.00 87.69 184 GLY A C 1
ATOM 1448 O O . GLY A 1 184 ? -11.079 12.715 29.058 1.00 87.69 184 GLY A O 1
ATOM 1449 N N . HIS A 1 185 ? -11.979 10.775 29.695 1.00 86.88 185 HIS A N 1
ATOM 1450 C CA . HIS A 1 185 ? -11.241 9.983 28.703 1.00 86.88 185 HIS A CA 1
ATOM 1451 C C . HIS A 1 185 ? -11.809 10.128 27.277 1.00 86.88 185 HIS A C 1
ATOM 1453 O O . HIS A 1 185 ? -11.090 9.965 26.280 1.00 86.88 185 HIS A O 1
ATOM 1459 N N . VAL A 1 186 ? -13.106 10.420 27.151 1.00 87.56 186 VAL A N 1
ATOM 1460 C CA . VAL A 1 186 ? -13.818 10.610 25.875 1.00 87.56 186 VAL A CA 1
ATOM 1461 C C . VAL A 1 186 ? -14.879 11.704 26.005 1.00 87.56 186 VAL A C 1
ATOM 1463 O O . VAL A 1 186 ? -15.546 11.791 27.024 1.00 87.56 186 VAL A O 1
ATOM 1466 N N . GLU A 1 187 ? -15.079 12.511 24.958 1.00 85.31 187 GLU A N 1
ATOM 1467 C CA . GLU A 1 187 ? -16.133 13.546 24.945 1.00 85.31 187 GLU A CA 1
ATOM 1468 C C . GLU A 1 187 ? -17.539 12.943 24.813 1.00 85.31 187 GLU A C 1
ATOM 1470 O O . GLU A 1 187 ? -18.504 13.426 25.396 1.00 85.31 187 GLU A O 1
ATOM 1475 N N . SER A 1 188 ? -17.673 11.875 24.024 1.00 88.12 188 SER A N 1
ATOM 1476 C CA . SER A 1 188 ? -18.902 11.091 23.913 1.00 88.12 188 SER A CA 1
ATOM 1477 C C . SER A 1 188 ? -18.594 9.698 23.377 1.00 88.12 188 SER A C 1
ATOM 1479 O O . SER A 1 188 ? -17.697 9.506 22.548 1.00 88.12 188 SER A O 1
ATOM 1481 N N . VAL A 1 189 ? -19.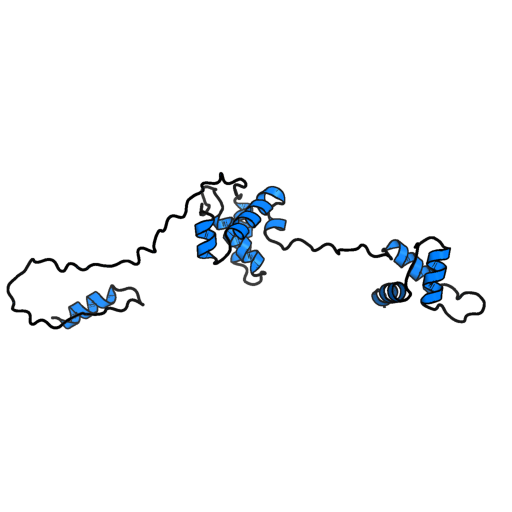338 8.696 23.844 1.00 89.81 189 VAL A N 1
ATOM 1482 C CA . VAL A 1 189 ? -19.158 7.315 23.397 1.00 89.81 189 VAL A CA 1
ATOM 1483 C C . VAL A 1 189 ? -20.488 6.569 23.369 1.00 89.81 189 VAL A C 1
ATOM 1485 O O . VAL A 1 189 ? -21.299 6.649 24.286 1.00 89.81 189 VAL A O 1
ATOM 1488 N N . SER A 1 190 ? -20.726 5.828 22.286 1.00 91.25 190 SER A N 1
ATOM 1489 C CA . SER A 1 190 ? -21.870 4.920 22.195 1.00 91.25 190 SER A CA 1
ATOM 1490 C C . SER A 1 190 ? -21.557 3.601 22.901 1.00 91.25 190 SER A C 1
ATOM 1492 O O . SER A 1 190 ? -20.438 3.092 22.805 1.00 91.25 190 SER A O 1
ATOM 1494 N N . HIS A 1 191 ? -22.566 2.988 23.523 1.00 90.56 191 HIS A N 1
ATOM 1495 C CA . HIS A 1 191 ? -22.462 1.646 24.108 1.00 90.56 191 HIS A CA 1
ATOM 1496 C C . HIS A 1 191 ? -21.970 0.594 23.093 1.00 90.56 191 HIS A C 1
ATOM 1498 O O . HIS A 1 191 ? -21.280 -0.351 23.474 1.00 90.56 191 HIS A O 1
ATOM 1504 N N . GLU A 1 192 ? -22.241 0.780 21.794 1.00 92.69 192 GLU A N 1
ATOM 1505 C CA . GLU A 1 192 ? -21.717 -0.092 20.734 1.00 92.69 192 GLU A CA 1
ATOM 1506 C C . GLU A 1 192 ? -20.205 0.055 20.529 1.00 92.69 192 GLU A C 1
ATOM 1508 O O . GLU A 1 192 ? -19.527 -0.912 20.177 1.00 92.69 192 GLU A O 1
ATOM 1513 N N . THR A 1 193 ? -19.645 1.241 20.773 1.00 90.06 193 THR A N 1
ATOM 1514 C CA . THR A 1 193 ? -18.194 1.456 20.739 1.00 90.06 193 THR A CA 1
ATOM 1515 C C . THR A 1 193 ? -17.523 0.725 21.903 1.00 90.06 193 THR A C 1
ATOM 1517 O O . THR A 1 193 ? -16.531 0.033 21.680 1.00 90.06 193 THR A O 1
ATOM 1520 N N . ILE A 1 194 ? -18.114 0.787 23.103 1.00 91.94 194 ILE A N 1
ATOM 1521 C CA . ILE A 1 194 ? -17.662 0.050 24.297 1.00 91.94 194 ILE A CA 1
ATOM 1522 C C . ILE A 1 194 ? -17.723 -1.462 24.055 1.00 91.94 194 ILE A C 1
ATOM 1524 O O . ILE A 1 194 ? -16.733 -2.166 24.242 1.00 91.94 194 ILE A O 1
ATOM 1528 N N . ARG A 1 195 ? -18.852 -1.972 23.544 1.00 91.88 195 ARG A N 1
ATOM 1529 C CA . ARG A 1 195 ? -19.012 -3.393 23.194 1.00 91.88 195 ARG A CA 1
ATOM 1530 C C . ARG A 1 195 ? -17.948 -3.861 22.204 1.00 91.88 195 ARG A C 1
ATOM 1532 O O . ARG A 1 195 ? -17.404 -4.949 22.360 1.00 91.88 195 ARG A O 1
ATOM 1539 N N . ARG A 1 196 ? -17.672 -3.070 21.160 1.00 90.12 196 ARG A N 1
ATOM 1540 C CA . ARG A 1 196 ? -16.665 -3.401 20.137 1.00 90.12 196 ARG A CA 1
ATOM 1541 C C . ARG A 1 196 ? -15.240 -3.378 20.679 1.00 90.12 196 ARG A C 1
ATOM 1543 O O . ARG A 1 196 ? -14.435 -4.154 20.172 1.00 90.12 196 ARG A O 1
ATOM 1550 N N . ALA A 1 197 ? -14.940 -2.503 21.639 1.00 88.38 197 ALA A N 1
ATOM 1551 C CA . ALA A 1 197 ? -13.658 -2.494 22.335 1.00 88.38 197 ALA A CA 1
ATOM 1552 C C . ALA A 1 197 ? -13.510 -3.778 23.166 1.00 88.38 197 ALA A C 1
ATOM 1554 O O . ALA A 1 197 ? -12.657 -4.598 22.856 1.00 88.38 197 ALA A O 1
ATOM 1555 N N . LEU A 1 198 ? -14.450 -4.047 24.079 1.00 88.38 198 LEU A N 1
ATOM 1556 C CA . LEU A 1 198 ? -14.398 -5.216 24.969 1.00 88.38 198 LEU A CA 1
ATOM 1557 C C . LEU A 1 198 ? -14.491 -6.572 24.244 1.00 88.38 198 LEU A C 1
ATOM 1559 O O . LEU A 1 198 ? -13.966 -7.569 24.728 1.00 88.38 198 LEU A O 1
ATOM 1563 N N . LYS A 1 199 ? -15.145 -6.640 23.075 1.00 86.50 199 LYS A N 1
ATOM 1564 C CA . LYS A 1 199 ? -15.214 -7.873 22.268 1.00 86.50 199 LYS A CA 1
ATOM 1565 C C . LYS A 1 199 ? -13.864 -8.262 21.664 1.00 86.50 199 LYS A C 1
ATOM 1567 O O . LYS A 1 199 ? -13.666 -9.424 21.355 1.00 86.50 199 LYS A O 1
ATOM 1572 N N . LYS A 1 200 ? -12.959 -7.315 21.410 1.00 67.62 200 LYS A N 1
ATOM 1573 C CA . LYS A 1 200 ? -11.646 -7.657 20.837 1.00 67.62 200 LYS A CA 1
ATOM 1574 C C . LYS A 1 200 ? -10.716 -8.323 21.848 1.00 67.62 200 LYS A C 1
ATOM 1576 O O . LYS A 1 200 ? -9.694 -8.863 21.440 1.00 67.62 200 LYS A O 1
ATOM 1581 N N . THR A 1 201 ? -11.074 -8.259 23.124 1.00 57.38 201 THR A N 1
ATOM 1582 C CA . THR A 1 201 ? -10.246 -8.665 24.258 1.00 57.38 201 THR A CA 1
ATOM 1583 C C . THR A 1 201 ? -10.662 -10.018 24.856 1.00 57.38 201 THR A C 1
ATOM 1585 O O . THR A 1 201 ? -9.930 -10.539 25.689 1.00 57.38 201 THR A O 1
ATOM 1588 N N . ASN A 1 202 ? -11.796 -10.593 24.421 1.00 45.38 202 ASN A N 1
ATOM 1589 C CA . ASN A 1 202 ? -12.299 -11.935 24.768 1.00 45.38 202 ASN A CA 1
ATOM 1590 C C . ASN A 1 202 ? -12.480 -12.777 23.503 1.00 45.38 202 ASN A C 1
ATOM 1592 O O . ASN A 1 202 ? -12.114 -13.969 23.528 1.00 45.38 202 ASN A O 1
#

Secondary structure (DSSP, 8-state):
-HHHHHHHHHTTSPTT------------S----------------------------SS-----HHHHHHHHHHHH-SSS-HHHHHHHHHHHHH--STTS----HHHHHHHHT--HHHHHHHHHHHHHH-HHHHHSPPP---SS--SS-HHHHHHHHHHHTSPPPTT-SS--HHHHHHHHHHTTS-S---HHHHHHHHHT--

Mean predicted aligned error: 16.73 Å

InterPro domains:
  IPR009057 Homedomain-like superfamily [SSF46689] (103-200)